Protein AF-A0A7C9NHQ6-F1 (afdb_monomer)

Mean predicted aligned error: 5.39 Å

Foldseek 3Di:
DQPDPDPDCPQQQAVLQVSCVVVVHSLVSLLVVLVVCVVPDDQDPLVDLLPLLVVVLVDWAQEAEDQDQECNNVVSVVVVQAQEDEAEQCLDPVRDQDVQQVDPVHNATGSSYHYYYHLQYHSVDSVSGCGYPVSLVSSLVSVVVCLVVVHQRRPGPNNLCPQQPDAEEADDDDCPDPSVLSVVVSCCVSNVSNQVDAYEYEHEADPDPDHPVNVVVVSCVSVVSHNYDYDYHDSSVVSVVVCVVCDPPD

Secondary structure (DSSP, 8-state):
-----SS-TT-HHHHHHHHHHHHT-HHHHHHHHHHHHHHH-PPP-TTSTTSHHHHHHHS--SEEEE--SS-HHHHHHHHTT---EEEE---STTSPPPGGG-STT-----SSS-EEEETT-BTTBGGG---SHHHHHHHHHHHHHHHHHT--SSS-HHHHHHHHHS--EE-S--TT-HHHHHHHHHHHHH-TTGGGSEEEEEEPPP-SS--HHHHHHHHHHHTTTSEEEEEES-HHHHHHHHHHHH-S--

Solvent-accessible surface area (backbone atoms only — not comparable to full-atom values): 14074 Å² total; per-residue (Å²): 132,87,74,69,85,62,87,64,84,77,46,56,36,61,47,42,37,50,41,15,67,73,69,75,37,52,64,60,46,35,47,50,51,44,50,52,47,65,76,68,59,72,80,75,62,55,83,40,70,54,32,68,44,24,43,60,35,71,48,81,52,27,72,45,80,38,70,55,40,70,62,57,58,54,55,22,20,45,79,64,75,22,57,58,46,77,44,60,34,28,52,45,90,90,42,71,70,50,73,71,57,68,51,91,88,47,52,82,58,32,51,58,41,16,35,38,40,19,64,27,11,38,64,94,41,40,84,50,46,55,52,25,56,67,42,48,53,47,34,53,50,43,51,52,50,29,60,73,72,72,48,49,72,58,49,38,71,53,54,50,46,51,52,46,74,43,67,50,79,47,74,92,54,62,87,80,39,66,67,57,42,51,54,50,52,51,45,43,72,74,38,61,55,37,39,78,34,63,27,39,34,46,34,68,64,65,89,57,101,53,50,67,67,57,51,50,52,52,49,47,63,79,36,62,74,42,44,67,44,76,45,76,39,53,70,54,57,50,44,47,52,51,45,66,76,61,51,79,78,130

Nearest PDB structures (foldseek):
  9f98-assembly1_B  TM=4.984E-01  e=1.517E+00  Homo sapiens
  1gxs-assembly1_C  TM=5.499E-01  e=4.376E+00  Sorghum bicolor
  4hay-assembly1_A  TM=4.114E-01  e=4.641E+00  Homo sapiens
  5yro-assembly1_A  TM=3.991E-01  e=5.873E+00  Homo sapiens
  8hrb-assembly1_F  TM=1.343E-01  e=1.066E+00  Escherichia coli

Sequence (250 aa):
MCGYPGPNGTELLRVAQYAGVKYGDLHYVKNRVRDVLTEDTRTPDFGNPNEPHALLADFPLPVYLTTNYDDFIVQALATRTKSAMAALCPWTETIAPDPLFAETAGFNPSPATPLVYHLHGAMRDPASFVLAEDDYMVFLRNFIIERTNGTNRMFPPSILAALTTRPLLFVGYSLQDSTFRMLFQELGRSIPAISRRRHVSIQLAPTSGYTIEDMEGLLNWYYAEWQISVYWGGIDEFCKELRERMGAMP

Organism: NCBI:txid2696284

InterPro domains:
  IPR029035 DHS-like NAD/FAD-binding domain superfamily [SSF52467] (49-194)

Radius of gyration: 18.62 Å; Cα contacts (8 Å, |Δi|>4): 356; chains: 1; bounding box: 48×40×52 Å

pLDDT: mean 88.54, std 7.98, range [42.59, 98.0]

Structure (mmCIF, N/CA/C/O backbone):
data_AF-A0A7C9NHQ6-F1
#
_entry.id   AF-A0A7C9NHQ6-F1
#
loop_
_atom_site.group_PDB
_atom_site.id
_atom_site.type_symbol
_atom_site.label_atom_id
_atom_site.label_alt_id
_atom_site.label_comp_id
_atom_site.label_asym_id
_atom_site.label_entity_id
_atom_site.label_seq_id
_atom_site.pdbx_PDB_ins_code
_atom_site.Cartn_x
_atom_site.Cartn_y
_atom_site.Cartn_z
_atom_site.occupancy
_atom_site.B_iso_or_equiv
_atom_site.auth_seq_id
_atom_site.auth_comp_id
_atom_site.auth_asym_id
_atom_site.auth_atom_id
_atom_site.pdbx_PDB_model_num
ATOM 1 N N . MET A 1 1 ? 15.513 -15.059 -15.777 1.00 64.88 1 MET A N 1
ATOM 2 C CA . MET A 1 1 ? 16.149 -13.757 -15.457 1.00 64.88 1 MET A CA 1
ATOM 3 C C . MET A 1 1 ? 16.502 -13.008 -16.739 1.00 64.88 1 MET A C 1
ATOM 5 O O . MET A 1 1 ? 17.021 -13.629 -17.658 1.00 64.88 1 MET A O 1
ATOM 9 N N . CYS A 1 2 ? 16.225 -11.700 -16.817 1.00 79.31 2 CYS A N 1
ATOM 10 C CA . CYS A 1 2 ? 16.468 -10.858 -18.002 1.00 79.31 2 CYS A CA 1
ATOM 11 C C . CYS A 1 2 ? 17.947 -10.478 -18.226 1.00 79.31 2 CYS A C 1
ATOM 13 O O . CYS A 1 2 ? 18.253 -9.854 -19.240 1.00 79.31 2 CYS A O 1
ATOM 15 N N . GLY A 1 3 ? 18.866 -10.868 -17.334 1.00 85.69 3 GLY A N 1
ATOM 16 C CA . GLY A 1 3 ? 20.298 -10.562 -17.441 1.00 85.69 3 GLY A CA 1
ATOM 17 C C . GLY A 1 3 ? 20.628 -9.095 -17.157 1.00 85.69 3 GLY A C 1
ATOM 18 O O . GLY A 1 3 ? 21.387 -8.496 -17.912 1.00 85.69 3 GLY A O 1
ATOM 19 N N . TYR A 1 4 ? 20.014 -8.513 -16.121 1.00 87.81 4 TYR A N 1
ATOM 20 C CA . TYR A 1 4 ? 20.252 -7.129 -15.704 1.00 87.81 4 TYR A CA 1
ATOM 21 C C . TYR A 1 4 ? 21.737 -6.905 -15.346 1.00 87.81 4 TYR A C 1
ATOM 23 O O . TYR A 1 4 ? 22.246 -7.617 -14.479 1.00 87.81 4 TYR A O 1
ATOM 31 N N . PRO A 1 5 ? 22.438 -5.954 -15.997 1.00 86.38 5 PRO A N 1
ATOM 32 C CA . PRO A 1 5 ? 23.876 -5.747 -15.806 1.00 86.38 5 PRO A CA 1
ATOM 33 C C . PRO A 1 5 ? 24.219 -4.736 -14.698 1.00 86.38 5 PRO A C 1
ATOM 35 O O . PRO A 1 5 ? 25.394 -4.551 -14.392 1.00 86.38 5 PRO A O 1
ATOM 38 N N . GLY A 1 6 ? 23.223 -4.030 -14.152 1.00 81.94 6 GLY A N 1
ATOM 39 C CA . GLY A 1 6 ? 23.434 -2.973 -13.165 1.00 81.94 6 GLY A CA 1
ATOM 40 C C . GLY A 1 6 ? 23.747 -3.502 -11.761 1.00 81.94 6 GLY A C 1
ATOM 41 O O . GLY A 1 6 ? 23.555 -4.690 -11.479 1.00 81.94 6 GLY A O 1
ATOM 42 N N . PRO A 1 7 ? 24.213 -2.624 -10.854 1.00 67.38 7 PRO A N 1
ATOM 43 C CA . PRO A 1 7 ? 24.406 -3.000 -9.463 1.00 67.38 7 PRO A CA 1
ATOM 44 C C . PRO A 1 7 ? 23.051 -3.372 -8.850 1.00 67.38 7 PRO A C 1
ATOM 46 O O . PRO A 1 7 ? 22.050 -2.705 -9.099 1.00 67.38 7 PRO A O 1
ATOM 49 N N . ASN A 1 8 ? 23.040 -4.434 -8.046 1.00 72.25 8 ASN A N 1
ATOM 50 C CA . ASN A 1 8 ? 21.886 -4.892 -7.274 1.00 72.25 8 ASN A CA 1
ATOM 51 C C . ASN A 1 8 ? 20.680 -5.374 -8.113 1.00 72.25 8 ASN A C 1
ATOM 53 O O . ASN A 1 8 ? 19.667 -4.696 -8.259 1.00 72.25 8 ASN A O 1
ATOM 57 N N . GLY A 1 9 ? 20.758 -6.611 -8.618 1.00 77.12 9 GLY A N 1
ATOM 58 C CA . GLY A 1 9 ? 19.678 -7.259 -9.382 1.00 77.12 9 GLY A CA 1
ATOM 59 C C . GLY A 1 9 ? 18.387 -7.555 -8.604 1.00 77.12 9 GLY A C 1
ATOM 60 O O . GLY A 1 9 ? 17.502 -8.213 -9.144 1.00 77.12 9 GLY A O 1
ATOM 61 N N . THR A 1 10 ? 18.280 -7.099 -7.356 1.00 78.38 10 THR A N 1
ATOM 62 C CA . THR A 1 10 ? 17.074 -7.173 -6.521 1.00 78.38 10 THR A CA 1
ATOM 63 C C . THR A 1 10 ? 16.252 -5.880 -6.556 1.00 78.38 10 THR A C 1
ATOM 65 O O . THR A 1 10 ? 15.123 -5.873 -6.073 1.00 78.38 10 THR A O 1
ATOM 68 N N . GLU A 1 11 ? 16.767 -4.793 -7.149 1.00 84.12 11 GLU A N 1
ATOM 69 C CA . GLU A 1 11 ? 16.028 -3.535 -7.307 1.00 84.12 11 GLU A CA 1
ATOM 70 C C . GLU A 1 11 ? 14.998 -3.662 -8.440 1.00 84.12 11 GLU A C 1
ATOM 72 O O . GLU A 1 11 ? 15.274 -3.369 -9.607 1.00 84.12 11 GLU A O 1
ATOM 77 N N . LEU A 1 12 ? 13.797 -4.129 -8.083 1.00 85.81 12 LEU A N 1
ATOM 78 C CA . LEU A 1 12 ? 12.729 -4.474 -9.025 1.00 85.81 12 LEU A CA 1
ATOM 79 C C . LEU A 1 12 ? 12.431 -3.353 -10.029 1.00 85.81 12 LEU A C 1
ATOM 81 O O . LEU A 1 12 ? 12.280 -3.636 -11.213 1.00 85.81 12 LEU A O 1
ATOM 85 N N . LEU A 1 13 ? 12.431 -2.100 -9.572 1.00 88.31 13 LEU A N 1
ATOM 86 C CA . LEU A 1 13 ? 12.183 -0.909 -10.383 1.00 88.31 13 LEU A CA 1
ATOM 87 C C . LEU A 1 13 ? 13.113 -0.821 -11.608 1.00 88.31 13 LEU A C 1
ATOM 89 O O . LEU A 1 13 ? 12.662 -0.737 -12.754 1.00 88.31 13 LEU A O 1
ATOM 93 N N . ARG A 1 14 ? 14.427 -0.898 -11.369 1.00 89.44 14 ARG A N 1
ATOM 94 C CA . ARG A 1 14 ? 15.454 -0.809 -12.418 1.00 89.44 14 ARG A CA 1
ATOM 95 C C . ARG A 1 14 ? 15.515 -2.065 -13.267 1.00 89.44 14 ARG A C 1
ATOM 97 O O . ARG A 1 14 ? 15.707 -1.995 -14.480 1.00 89.44 14 ARG A O 1
ATOM 104 N N . VAL A 1 15 ? 15.347 -3.226 -12.636 1.00 91.88 15 VAL A N 1
ATOM 105 C CA . VAL A 1 15 ? 15.349 -4.516 -13.331 1.00 91.88 15 VAL A CA 1
ATOM 106 C C . VAL A 1 15 ? 14.171 -4.599 -14.303 1.00 91.88 15 VAL A C 1
ATOM 108 O O . VAL A 1 15 ? 14.352 -5.034 -15.443 1.00 91.88 15 VAL A O 1
ATOM 111 N N . ALA A 1 16 ? 12.986 -4.148 -13.885 1.00 93.62 16 ALA A N 1
ATOM 112 C CA . ALA A 1 16 ? 11.795 -4.094 -14.721 1.00 93.62 16 ALA A CA 1
ATOM 113 C C . ALA A 1 16 ? 11.941 -3.076 -15.857 1.00 93.62 16 ALA A C 1
ATOM 115 O O . ALA A 1 16 ? 11.632 -3.419 -16.998 1.00 93.62 16 ALA A O 1
ATOM 116 N N . GLN A 1 17 ? 12.488 -1.884 -15.583 1.00 94.31 17 GLN A N 1
ATOM 117 C CA . GLN A 1 17 ? 12.786 -0.890 -16.621 1.00 94.31 17 GLN A CA 1
ATOM 118 C C . GLN A 1 17 ? 13.734 -1.466 -17.681 1.00 94.31 17 GLN A C 1
ATOM 120 O O . GLN A 1 17 ? 13.443 -1.432 -18.877 1.00 94.31 17 GLN A O 1
ATOM 125 N N . TYR A 1 18 ? 14.843 -2.072 -17.250 1.00 94.75 18 TYR A N 1
ATOM 126 C CA . TYR A 1 18 ? 15.794 -2.710 -18.157 1.00 94.75 18 TYR A CA 1
ATOM 127 C C . TYR A 1 18 ? 15.148 -3.834 -18.972 1.00 94.75 18 TYR A C 1
ATOM 129 O O . TYR A 1 18 ? 15.380 -3.937 -20.177 1.00 94.75 18 TYR A O 1
ATOM 137 N N . ALA A 1 19 ? 14.329 -4.678 -18.338 1.00 94.69 19 ALA A N 1
ATOM 138 C CA . ALA A 1 19 ? 13.601 -5.727 -19.038 1.00 94.69 19 ALA A CA 1
ATOM 139 C C . ALA A 1 19 ? 12.645 -5.139 -20.089 1.00 94.69 19 ALA A C 1
ATOM 141 O O . ALA A 1 19 ? 12.604 -5.648 -21.206 1.00 94.69 19 ALA A O 1
ATOM 142 N N . GLY A 1 20 ? 11.936 -4.053 -19.764 1.00 95.38 20 GLY A N 1
ATOM 143 C CA . GLY A 1 20 ? 11.040 -3.359 -20.688 1.00 95.38 20 GLY A CA 1
ATOM 144 C C . GLY A 1 20 ? 11.782 -2.859 -21.924 1.00 95.38 20 GLY A C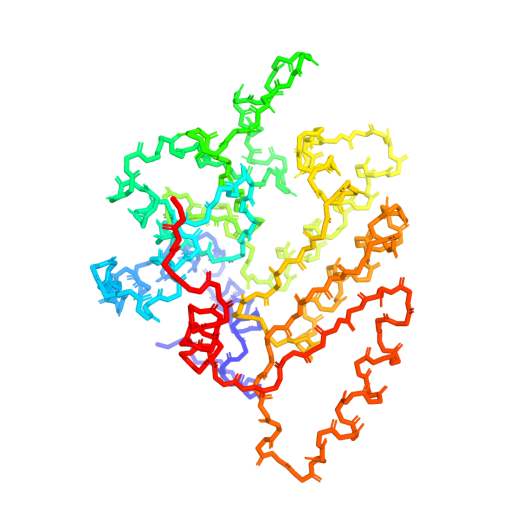 1
ATOM 145 O O . GLY A 1 20 ? 11.378 -3.163 -23.043 1.00 95.38 20 GLY A O 1
ATOM 146 N N . VAL A 1 21 ? 12.931 -2.202 -21.732 1.00 94.56 21 VAL A N 1
ATOM 147 C CA . VAL A 1 21 ? 13.806 -1.755 -22.832 1.00 94.56 21 VAL A CA 1
ATOM 148 C C . VAL A 1 21 ? 14.322 -2.939 -23.653 1.00 94.56 21 VAL A C 1
ATOM 150 O O . VAL A 1 21 ? 14.300 -2.903 -24.880 1.00 94.56 21 VAL A O 1
ATOM 153 N N . LYS A 1 22 ? 14.769 -4.010 -22.989 1.00 94.69 22 LYS A N 1
ATOM 154 C CA . LYS A 1 22 ? 15.339 -5.192 -23.646 1.00 94.69 22 LYS A CA 1
ATOM 155 C C . LYS A 1 22 ? 14.324 -5.951 -24.499 1.00 94.69 22 LYS A C 1
ATOM 157 O O . LYS A 1 22 ? 14.688 -6.454 -25.559 1.00 94.69 22 LYS A O 1
ATOM 162 N N . TYR A 1 23 ? 13.091 -6.087 -24.020 1.00 94.44 23 TYR A N 1
ATOM 163 C CA . TYR A 1 23 ? 12.027 -6.792 -24.737 1.00 94.44 23 TYR A CA 1
ATOM 164 C C . TYR A 1 23 ? 11.223 -5.874 -25.667 1.00 94.44 23 TYR A C 1
ATOM 166 O O . TYR A 1 23 ? 10.475 -6.379 -26.497 1.00 94.44 23 TYR A O 1
ATOM 174 N N . GLY A 1 24 ? 11.381 -4.551 -25.549 1.00 94.50 24 GLY A N 1
ATOM 175 C CA . GLY A 1 24 ? 10.615 -3.559 -26.306 1.00 94.50 24 GLY A CA 1
ATOM 176 C C . GLY A 1 24 ? 9.143 -3.464 -25.891 1.00 94.50 24 GLY A C 1
ATOM 177 O O . GLY A 1 24 ? 8.352 -2.859 -26.606 1.00 94.50 24 GLY A O 1
ATOM 178 N N . ASP A 1 25 ? 8.770 -4.076 -24.765 1.00 93.88 25 ASP A N 1
ATOM 179 C CA . ASP A 1 25 ? 7.388 -4.181 -24.304 1.00 93.88 25 ASP A CA 1
ATOM 180 C C . ASP A 1 25 ? 7.339 -4.305 -22.772 1.00 93.88 25 ASP A C 1
ATOM 182 O O . ASP A 1 25 ? 7.644 -5.350 -22.188 1.00 93.88 25 ASP A O 1
ATOM 186 N N . LEU A 1 26 ? 6.947 -3.219 -22.100 1.00 94.62 26 LEU A N 1
ATOM 187 C CA . LEU A 1 26 ? 6.783 -3.205 -20.648 1.00 94.62 26 LEU A CA 1
ATOM 188 C C . LEU A 1 26 ? 5.512 -3.949 -20.197 1.00 94.62 26 LEU A C 1
ATOM 190 O O . LEU A 1 26 ? 5.499 -4.521 -19.107 1.00 94.62 26 LEU A O 1
ATOM 194 N N . HIS A 1 27 ? 4.465 -4.018 -21.028 1.00 93.75 27 HIS A N 1
ATOM 195 C CA . HIS A 1 27 ? 3.265 -4.799 -20.713 1.00 93.75 27 HIS A CA 1
ATOM 196 C C . HIS A 1 27 ? 3.599 -6.287 -20.646 1.00 93.75 27 HIS A C 1
ATOM 198 O O . HIS A 1 27 ? 3.148 -6.986 -19.734 1.00 93.75 27 HIS A O 1
ATOM 204 N N . TYR A 1 28 ? 4.439 -6.771 -21.560 1.00 95.31 28 TYR A N 1
ATOM 205 C CA . TYR A 1 28 ? 4.974 -8.127 -21.499 1.00 95.31 28 TYR A CA 1
ATOM 206 C C . TYR A 1 28 ? 5.705 -8.401 -20.177 1.00 95.31 28 TYR A C 1
ATOM 208 O O . TYR A 1 28 ? 5.470 -9.428 -19.538 1.00 95.31 28 TYR A O 1
ATOM 216 N N . VAL A 1 29 ? 6.550 -7.470 -19.722 1.00 96.19 29 VAL A N 1
ATOM 217 C CA . VAL A 1 29 ? 7.269 -7.596 -18.442 1.00 96.19 29 VAL A CA 1
ATOM 218 C C . VAL A 1 29 ? 6.307 -7.638 -17.256 1.00 96.19 29 VAL A C 1
ATOM 220 O O . VAL A 1 29 ? 6.452 -8.514 -16.406 1.00 96.19 29 VAL A O 1
ATOM 223 N N . LYS A 1 30 ? 5.300 -6.759 -17.213 1.00 96.00 30 LYS A N 1
ATOM 224 C CA . LYS A 1 30 ? 4.280 -6.743 -16.149 1.00 96.00 30 LYS A CA 1
ATOM 225 C C . LYS A 1 30 ? 3.505 -8.063 -16.081 1.00 96.00 30 LYS A C 1
ATOM 227 O O . LYS A 1 30 ? 3.331 -8.610 -14.995 1.00 96.00 30 LYS A O 1
ATOM 232 N N . ASN A 1 31 ? 3.122 -8.627 -17.230 1.00 96.25 31 ASN A N 1
ATOM 233 C CA . ASN A 1 31 ? 2.492 -9.951 -17.288 1.00 96.25 31 ASN A CA 1
ATOM 234 C C . ASN A 1 31 ? 3.422 -11.048 -16.757 1.00 96.25 31 ASN A C 1
ATOM 236 O O . ASN A 1 31 ? 2.992 -11.857 -15.944 1.00 96.25 31 ASN A O 1
ATOM 240 N N . ARG A 1 32 ? 4.709 -11.039 -17.130 1.00 93.88 32 ARG A N 1
ATOM 241 C CA . ARG A 1 32 ? 5.672 -12.006 -16.579 1.00 93.88 32 ARG A CA 1
ATOM 242 C C . ARG A 1 32 ? 5.850 -11.880 -15.073 1.00 93.88 32 ARG A C 1
ATOM 244 O O . ARG A 1 32 ? 5.989 -12.897 -14.405 1.00 93.88 32 ARG A O 1
ATOM 251 N N . VAL A 1 33 ? 5.871 -10.659 -14.541 1.00 93.12 33 VAL A N 1
ATOM 252 C CA . VAL A 1 33 ? 5.940 -10.442 -13.091 1.00 93.12 33 VAL A CA 1
ATOM 253 C C . VAL A 1 33 ? 4.688 -10.993 -12.413 1.00 93.12 33 VAL A C 1
ATOM 255 O O . VAL A 1 33 ? 4.832 -11.715 -11.433 1.00 93.12 33 VAL A O 1
ATOM 258 N N . ARG A 1 34 ? 3.486 -10.748 -12.959 1.00 94.81 34 ARG A N 1
ATOM 259 C CA . ARG A 1 34 ? 2.251 -11.386 -12.469 1.00 94.81 34 ARG A CA 1
ATOM 260 C C . ARG A 1 34 ? 2.388 -12.910 -12.457 1.00 94.81 34 ARG A C 1
ATOM 262 O O . ARG A 1 34 ? 2.044 -13.524 -11.454 1.00 94.81 34 ARG A O 1
ATOM 269 N N . ASP A 1 35 ? 2.876 -13.514 -13.538 1.00 93.56 35 ASP A N 1
ATOM 270 C CA . ASP A 1 35 ? 2.975 -14.974 -13.656 1.00 93.56 35 ASP A CA 1
ATOM 271 C C . ASP A 1 35 ? 3.935 -15.557 -12.608 1.00 93.56 35 ASP A C 1
ATOM 273 O O . ASP A 1 35 ? 3.555 -16.456 -11.864 1.00 93.56 35 ASP A O 1
ATOM 277 N N . VAL A 1 36 ? 5.133 -14.975 -12.465 1.00 90.56 36 VAL A N 1
ATOM 278 C CA . VAL A 1 36 ? 6.122 -15.395 -11.454 1.00 90.56 36 VAL A CA 1
ATOM 279 C C . VAL A 1 36 ? 5.574 -15.239 -10.043 1.00 90.56 36 VAL A C 1
ATOM 281 O O . VAL A 1 36 ? 5.717 -16.144 -9.226 1.00 90.56 36 VAL A O 1
ATOM 284 N N . LEU A 1 37 ? 4.935 -14.104 -9.749 1.00 89.56 37 LEU A N 1
ATOM 285 C CA . LEU A 1 37 ? 4.323 -13.906 -8.445 1.00 89.56 37 LEU A CA 1
ATOM 286 C C . LEU A 1 37 ? 3.217 -14.944 -8.240 1.00 89.56 37 LEU A C 1
ATOM 288 O O . LEU A 1 37 ? 3.212 -15.609 -7.221 1.00 89.56 37 LEU A O 1
ATOM 292 N N . THR A 1 38 ? 2.346 -15.199 -9.209 1.00 88.50 38 THR A N 1
ATOM 293 C CA . THR A 1 38 ? 1.275 -16.203 -9.062 1.00 88.50 38 THR A CA 1
ATOM 294 C C . THR A 1 38 ? 1.814 -17.616 -8.798 1.00 88.50 38 THR A C 1
ATOM 296 O O . THR A 1 38 ? 1.213 -18.357 -8.025 1.00 88.50 38 THR A O 1
ATOM 299 N N . GLU A 1 39 ? 2.948 -17.987 -9.396 1.00 86.81 39 GLU A N 1
ATOM 300 C CA . GLU A 1 39 ? 3.595 -19.289 -9.181 1.00 86.81 39 GLU A CA 1
ATOM 301 C C . GLU A 1 39 ? 4.268 -19.416 -7.802 1.00 86.81 39 GLU A C 1
ATOM 303 O O . GLU A 1 39 ? 4.214 -20.484 -7.192 1.00 86.81 39 GLU A O 1
ATOM 308 N N . ASP A 1 40 ? 4.896 -18.346 -7.306 1.00 76.50 40 ASP A N 1
ATOM 309 C CA . ASP A 1 40 ? 5.670 -18.354 -6.051 1.00 76.50 40 ASP A CA 1
ATOM 310 C C . ASP A 1 40 ? 4.831 -17.951 -4.823 1.00 76.50 40 ASP A C 1
ATOM 312 O O . ASP A 1 40 ? 5.183 -18.222 -3.671 1.00 76.50 40 ASP A O 1
ATOM 316 N N . THR A 1 41 ? 3.685 -17.301 -5.041 1.00 74.06 41 THR A N 1
ATOM 317 C CA . THR A 1 41 ? 2.898 -16.751 -3.941 1.00 74.06 41 THR A CA 1
ATOM 318 C C . THR A 1 41 ? 2.108 -17.856 -3.244 1.00 74.06 41 THR A C 1
ATOM 320 O O . THR A 1 41 ? 1.041 -18.287 -3.680 1.00 74.06 41 THR A O 1
ATOM 323 N N . ARG A 1 42 ? 2.609 -18.277 -2.083 1.00 83.75 42 ARG A N 1
ATOM 324 C CA . ARG A 1 42 ? 1.851 -19.106 -1.147 1.00 83.75 42 ARG A CA 1
ATOM 325 C C . ARG A 1 42 ? 0.842 -18.225 -0.411 1.00 83.75 42 ARG A C 1
ATOM 327 O O . ARG A 1 42 ? 1.245 -17.302 0.293 1.00 83.75 42 ARG A O 1
ATOM 334 N N . THR A 1 43 ? -0.451 -18.510 -0.560 1.00 88.12 43 THR A N 1
ATOM 335 C CA . THR A 1 43 ? -1.498 -17.812 0.198 1.00 88.12 43 THR A CA 1
ATOM 336 C C . THR A 1 43 ? -1.224 -17.935 1.703 1.00 88.12 43 THR A C 1
ATOM 338 O O . THR A 1 43 ? -1.013 -19.059 2.175 1.00 88.12 43 THR A O 1
ATOM 341 N N . PRO A 1 44 ? -1.200 -16.821 2.460 1.00 92.44 44 PRO A N 1
ATOM 342 C CA . PRO A 1 44 ? -1.041 -16.853 3.905 1.00 92.44 44 PRO A CA 1
ATOM 343 C C . PRO A 1 44 ? -2.149 -17.661 4.583 1.00 92.44 44 PRO A C 1
ATOM 345 O O . PRO A 1 44 ? -3.281 -17.735 4.102 1.00 92.44 44 PRO A O 1
ATOM 348 N N . ASP A 1 45 ? -1.831 -18.244 5.737 1.00 93.44 45 ASP A N 1
ATOM 349 C CA . ASP A 1 45 ? -2.836 -18.877 6.585 1.00 93.44 45 ASP A CA 1
ATOM 350 C C . ASP A 1 45 ? -3.624 -17.805 7.347 1.00 93.44 45 ASP A C 1
ATOM 352 O O . ASP A 1 45 ? -3.268 -17.420 8.459 1.00 93.44 45 ASP A O 1
ATOM 356 N N . PHE A 1 46 ? -4.724 -17.337 6.755 1.00 94.75 46 PHE A N 1
ATOM 357 C CA . PHE A 1 46 ? -5.607 -16.354 7.389 1.00 94.75 46 PHE A CA 1
ATOM 358 C C . PHE A 1 46 ? -6.331 -16.896 8.638 1.00 94.75 46 PHE A C 1
ATOM 360 O O . PHE A 1 46 ? -6.982 -16.129 9.354 1.00 94.75 46 PHE A O 1
ATOM 367 N N . GLY A 1 47 ? -6.259 -18.203 8.917 1.00 90.94 47 GLY A N 1
ATOM 368 C CA . GLY A 1 47 ? -6.737 -18.801 10.165 1.00 90.94 47 GLY A CA 1
ATOM 369 C C . GLY A 1 47 ? -5.781 -18.576 11.339 1.00 90.94 47 GLY A C 1
ATOM 370 O O . GLY A 1 47 ? -6.220 -18.571 12.490 1.00 90.94 47 GLY A O 1
ATOM 371 N N . ASN A 1 48 ? -4.496 -18.339 11.069 1.00 90.25 48 ASN A N 1
ATOM 372 C CA . ASN A 1 48 ? -3.513 -18.031 12.097 1.00 90.25 48 ASN A CA 1
ATOM 373 C C . ASN A 1 48 ? -3.738 -16.602 12.633 1.00 90.25 48 ASN A C 1
ATOM 375 O O . ASN A 1 48 ? -3.572 -15.635 11.892 1.00 90.25 48 ASN A O 1
ATOM 379 N N . PRO A 1 49 ? -4.062 -16.416 13.926 1.00 83.75 49 PRO A N 1
ATOM 380 C CA . PRO A 1 49 ? -4.306 -15.086 14.481 1.00 83.75 49 PRO A CA 1
ATOM 381 C C . PRO A 1 49 ? -3.061 -14.185 14.472 1.00 83.75 49 PRO A C 1
ATOM 383 O O . PRO A 1 49 ? -3.197 -12.963 14.499 1.00 83.75 49 PRO A O 1
ATOM 386 N N . ASN A 1 50 ? -1.855 -14.749 14.431 1.00 84.31 50 ASN A N 1
ATOM 387 C CA . ASN A 1 50 ? -0.621 -13.966 14.365 1.00 84.31 50 ASN A CA 1
ATOM 388 C C . ASN A 1 50 ? -0.240 -13.586 12.929 1.00 84.31 50 ASN A C 1
ATOM 390 O O . ASN A 1 50 ? 0.714 -12.841 12.741 1.00 84.31 50 ASN A O 1
ATOM 394 N N . GLU A 1 51 ? -0.973 -14.077 11.927 1.00 91.19 51 GLU A N 1
ATOM 395 C CA . GLU A 1 51 ? -0.780 -13.671 10.541 1.00 91.19 51 GLU A CA 1
ATOM 396 C C . GLU A 1 51 ? -1.225 -12.197 10.367 1.00 91.19 51 GLU A C 1
ATOM 398 O O . GLU A 1 51 ? -2.302 -11.816 10.848 1.00 91.19 51 GLU A O 1
ATOM 403 N N . PRO A 1 52 ? -0.410 -11.336 9.723 1.00 92.00 52 PRO A N 1
ATOM 404 C CA . PRO A 1 52 ? -0.672 -9.898 9.670 1.00 92.00 52 PRO A CA 1
ATOM 405 C C . PRO A 1 52 ? -2.019 -9.516 9.047 1.00 92.00 52 PRO A C 1
ATOM 407 O O . PRO A 1 52 ? -2.713 -8.648 9.583 1.00 92.00 52 PRO A O 1
ATOM 410 N N . HIS A 1 53 ? -2.421 -10.152 7.943 1.00 94.69 53 HIS A N 1
ATOM 411 C CA . HIS A 1 53 ? -3.691 -9.839 7.288 1.00 94.69 53 HIS A CA 1
ATOM 412 C C . HIS A 1 53 ? -4.882 -10.278 8.147 1.00 94.69 53 HIS A C 1
ATOM 414 O O . HIS A 1 53 ? -5.852 -9.531 8.258 1.00 94.69 53 HIS A O 1
ATOM 420 N N . ALA A 1 54 ? -4.801 -11.437 8.803 1.00 93.56 54 ALA A N 1
ATOM 421 C CA . ALA A 1 54 ? -5.802 -11.947 9.733 1.00 93.56 54 ALA A CA 1
ATOM 422 C C . ALA A 1 54 ? -6.007 -10.997 10.917 1.00 93.56 54 ALA A C 1
ATOM 424 O O . ALA A 1 54 ? -7.143 -10.655 11.243 1.00 93.56 54 ALA A O 1
ATOM 425 N N . LEU A 1 55 ? -4.917 -10.511 11.520 1.00 91.88 55 LEU A N 1
ATOM 426 C CA . LEU A 1 55 ? -4.984 -9.492 12.565 1.00 91.88 55 LEU A CA 1
ATOM 427 C C . LEU A 1 55 ? -5.678 -8.226 12.060 1.00 91.88 55 LEU A C 1
ATOM 429 O O . LEU A 1 55 ? -6.646 -7.775 12.667 1.00 91.88 55 LEU A O 1
ATOM 433 N N . LEU A 1 56 ? -5.209 -7.663 10.943 1.00 93.56 56 LEU A N 1
ATOM 434 C CA . LEU A 1 56 ? -5.772 -6.443 10.360 1.00 93.56 56 LEU A CA 1
ATOM 435 C C . LEU A 1 56 ? -7.248 -6.603 9.966 1.00 93.56 56 LEU A C 1
ATOM 437 O O . LEU A 1 56 ? -8.015 -5.640 10.052 1.00 93.56 56 LEU A O 1
ATOM 441 N N . ALA A 1 57 ? -7.650 -7.804 9.552 1.00 95.19 57 ALA A N 1
ATOM 442 C CA . ALA A 1 57 ? -9.022 -8.147 9.217 1.00 95.19 57 ALA A CA 1
ATOM 443 C C . ALA A 1 57 ? -9.925 -8.270 10.447 1.00 95.19 57 ALA A C 1
ATOM 445 O O . ALA A 1 57 ? -11.135 -8.104 10.302 1.00 95.19 57 ALA A O 1
ATOM 446 N N . ASP A 1 58 ? -9.390 -8.507 11.645 1.00 93.19 58 ASP A N 1
ATOM 447 C CA . ASP A 1 58 ? -10.200 -8.526 12.862 1.00 93.19 58 ASP A CA 1
ATOM 448 C C . ASP A 1 58 ? -10.585 -7.090 13.298 1.00 93.19 58 ASP A C 1
ATOM 450 O O . ASP A 1 58 ? -11.681 -6.864 13.813 1.00 93.19 58 ASP A O 1
ATOM 454 N N . PHE A 1 59 ? -9.748 -6.080 13.029 1.00 91.94 59 PHE A N 1
ATOM 455 C CA . PHE A 1 59 ? -10.029 -4.688 13.413 1.00 91.94 59 PHE A CA 1
ATOM 456 C C . PHE A 1 59 ? -11.183 -4.055 12.614 1.00 91.94 59 PHE A C 1
ATOM 458 O O . PHE A 1 59 ? -11.353 -4.334 11.423 1.00 91.94 59 PHE A O 1
ATOM 465 N N . PRO A 1 60 ? -11.960 -3.127 13.205 1.00 94.06 60 PRO A N 1
ATOM 466 C CA . PRO A 1 60 ? -13.030 -2.413 12.512 1.00 94.06 60 PRO A CA 1
ATOM 467 C C . PRO A 1 60 ? -12.483 -1.276 11.623 1.00 94.06 60 PRO A C 1
ATOM 469 O O . PRO A 1 60 ? -12.876 -0.117 11.761 1.00 94.06 60 PRO A O 1
ATOM 472 N N . LEU A 1 61 ? -11.547 -1.585 10.720 1.00 94.75 61 LEU A N 1
ATOM 473 C CA . LEU A 1 61 ? -10.952 -0.604 9.811 1.00 94.75 61 LEU A CA 1
ATOM 474 C C . LEU A 1 61 ? -11.812 -0.474 8.544 1.00 94.75 61 LEU A C 1
ATOM 476 O O . LEU A 1 61 ? -12.094 -1.477 7.892 1.00 94.75 61 LEU A O 1
ATOM 480 N N . PRO A 1 62 ? -12.232 0.746 8.167 1.00 95.62 62 PRO A N 1
ATOM 481 C CA . PRO A 1 62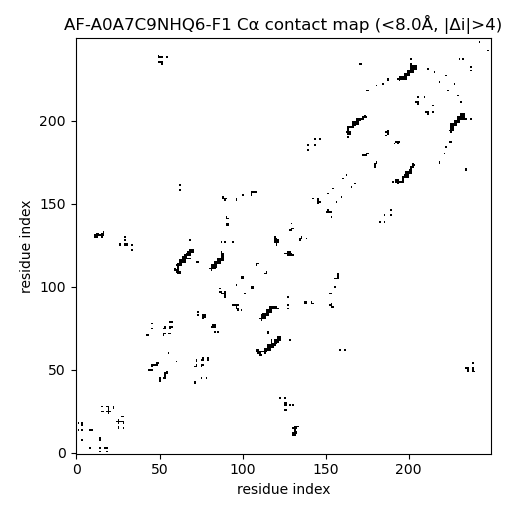 ? -13.050 0.946 6.975 1.00 95.62 62 PRO A CA 1
ATOM 482 C C . PRO A 1 62 ? -12.227 1.055 5.684 1.00 95.62 62 PRO A C 1
ATOM 484 O O . PRO A 1 62 ? -12.791 0.921 4.604 1.00 95.62 62 PRO A O 1
ATOM 487 N N . VAL A 1 63 ? -10.924 1.348 5.760 1.00 96.44 63 VAL A N 1
ATOM 488 C CA . VAL A 1 63 ? -10.086 1.627 4.584 1.00 96.44 63 VAL A CA 1
ATOM 489 C C . VAL A 1 63 ? -8.706 1.003 4.755 1.00 96.44 63 VAL A C 1
ATOM 491 O O . VAL A 1 63 ? -8.052 1.214 5.775 1.00 96.44 63 VAL A O 1
ATOM 494 N N . TYR A 1 64 ? -8.264 0.297 3.721 1.00 96.50 64 TYR A N 1
ATOM 495 C CA . TYR A 1 64 ? -6.945 -0.296 3.563 1.00 96.50 64 TYR A CA 1
ATOM 496 C C . TYR A 1 64 ? -6.320 0.273 2.286 1.00 96.50 64 TYR A C 1
ATOM 498 O O . TYR A 1 64 ? -6.957 0.281 1.233 1.00 96.50 64 TYR A O 1
ATOM 506 N N . LEU A 1 65 ? -5.084 0.760 2.374 1.00 94.25 65 LEU A N 1
ATOM 507 C CA . LEU A 1 65 ? -4.298 1.185 1.217 1.00 94.25 65 LEU A CA 1
ATOM 508 C C . LEU A 1 65 ? -3.132 0.218 1.066 1.00 94.25 65 LEU A C 1
ATOM 510 O O . LEU A 1 65 ? -2.469 -0.097 2.053 1.00 94.25 65 LEU A O 1
ATOM 514 N N . THR A 1 66 ? -2.876 -0.236 -0.155 1.00 92.56 66 THR A N 1
ATOM 515 C CA . THR A 1 66 ? -1.806 -1.195 -0.425 1.00 92.56 66 THR A CA 1
ATOM 516 C C . THR A 1 66 ? -1.069 -0.857 -1.715 1.00 92.56 66 THR A C 1
ATOM 518 O O . THR A 1 66 ? -1.668 -0.383 -2.680 1.00 92.56 66 THR A O 1
ATOM 521 N N . THR A 1 67 ? 0.241 -1.095 -1.738 1.00 90.69 67 THR A N 1
ATOM 522 C CA . THR A 1 67 ? 1.036 -1.165 -2.969 1.00 90.69 67 THR A CA 1
ATOM 523 C C . THR A 1 67 ? 1.347 -2.608 -3.360 1.00 90.69 67 THR A C 1
ATOM 525 O O . THR A 1 67 ? 2.076 -2.825 -4.324 1.00 90.69 67 THR A O 1
ATOM 528 N N . ASN A 1 68 ? 0.837 -3.590 -2.614 1.00 91.50 68 ASN A N 1
ATOM 529 C CA . ASN A 1 68 ? 0.941 -4.987 -3.000 1.00 91.50 68 ASN A CA 1
ATOM 530 C C . ASN A 1 68 ? -0.034 -5.277 -4.144 1.00 91.50 68 ASN A C 1
ATOM 532 O O . ASN A 1 68 ? -1.138 -4.724 -4.202 1.00 91.50 68 ASN A O 1
ATOM 536 N N . TYR A 1 69 ? 0.378 -6.171 -5.040 1.00 93.81 69 TYR A N 1
ATOM 537 C CA . TYR A 1 69 ? -0.433 -6.567 -6.188 1.00 93.81 69 TYR A CA 1
ATOM 538 C C . TYR A 1 69 ? -1.460 -7.655 -5.839 1.00 93.81 69 TYR A C 1
ATOM 540 O O . TYR A 1 69 ? -2.443 -7.807 -6.562 1.00 93.81 69 TYR A O 1
ATOM 548 N N . ASP A 1 70 ? -1.224 -8.437 -4.783 1.00 94.69 70 ASP A N 1
ATOM 549 C CA . ASP A 1 70 ? -2.105 -9.517 -4.332 1.00 94.69 70 ASP A CA 1
ATOM 550 C C . ASP A 1 70 ? -3.389 -9.012 -3.655 1.00 94.69 70 ASP A C 1
ATOM 552 O O . ASP A 1 70 ? -3.479 -7.870 -3.215 1.00 94.69 70 ASP A O 1
ATOM 556 N N . ASP A 1 71 ? -4.368 -9.910 -3.526 1.00 95.06 71 ASP A N 1
ATOM 557 C CA . ASP A 1 71 ? -5.646 -9.656 -2.854 1.00 95.06 71 ASP A CA 1
ATOM 558 C C . ASP A 1 71 ? -5.671 -10.215 -1.411 1.00 95.06 71 ASP A C 1
ATOM 560 O O . ASP A 1 71 ? -6.735 -10.562 -0.897 1.00 95.06 71 ASP A O 1
ATOM 564 N N . PHE A 1 72 ? -4.532 -10.361 -0.722 1.00 95.81 72 PHE A N 1
ATOM 565 C CA . PHE A 1 72 ? -4.496 -11.062 0.572 1.00 95.81 72 PHE A CA 1
ATOM 566 C C . PHE A 1 72 ? -5.309 -10.394 1.663 1.00 95.81 72 PHE A C 1
ATOM 568 O O . PHE A 1 72 ? -6.040 -11.075 2.378 1.00 95.81 72 PHE A O 1
ATOM 575 N N . ILE A 1 73 ? -5.268 -9.066 1.757 1.00 96.69 73 ILE A N 1
ATOM 576 C CA . ILE A 1 73 ? -6.118 -8.364 2.720 1.00 96.69 73 ILE A CA 1
ATOM 577 C C . ILE A 1 73 ? -7.609 -8.528 2.386 1.00 96.69 73 ILE A C 1
ATOM 579 O O . ILE A 1 73 ? -8.421 -8.670 3.296 1.00 96.69 73 ILE A O 1
ATOM 583 N N . VAL A 1 74 ? -7.980 -8.590 1.100 1.00 97.38 74 VAL A N 1
ATOM 584 C CA . VAL A 1 74 ? -9.365 -8.847 0.661 1.00 97.38 74 VAL A CA 1
ATOM 585 C C . VAL A 1 74 ? -9.799 -10.249 1.091 1.00 97.38 74 VAL A C 1
ATOM 587 O O . VAL A 1 74 ? -10.877 -10.419 1.662 1.00 97.38 74 VAL A O 1
ATOM 590 N N . GLN A 1 75 ? -8.942 -11.248 0.871 1.00 96.75 75 GLN A N 1
ATOM 591 C CA . GLN A 1 75 ? -9.194 -12.632 1.268 1.00 96.75 75 GLN A CA 1
ATOM 592 C C . GLN A 1 75 ? -9.304 -12.766 2.794 1.00 96.75 75 GLN A C 1
ATOM 594 O O . GLN A 1 75 ? -10.262 -13.363 3.287 1.00 96.75 75 GLN A O 1
ATOM 599 N N . ALA A 1 76 ? -8.399 -12.145 3.554 1.00 97.19 76 ALA A N 1
ATOM 600 C CA . ALA A 1 76 ? -8.454 -12.126 5.013 1.00 97.19 76 ALA A CA 1
ATOM 601 C C . ALA A 1 76 ? -9.746 -11.469 5.530 1.00 97.19 76 ALA A C 1
ATOM 603 O O . ALA A 1 76 ? -10.413 -12.018 6.405 1.00 97.19 76 ALA A O 1
ATOM 604 N N . LEU A 1 77 ? -10.174 -10.346 4.950 1.00 98.00 77 LEU A N 1
ATOM 605 C CA . LEU A 1 77 ? -11.440 -9.689 5.296 1.00 98.00 77 LEU A CA 1
ATOM 606 C C . LEU A 1 77 ? -12.658 -10.589 5.044 1.00 98.00 77 LEU A C 1
ATOM 608 O O . LEU A 1 77 ? -13.557 -10.660 5.889 1.00 98.00 77 LEU A O 1
ATOM 612 N N . ALA A 1 78 ? -12.663 -11.334 3.937 1.00 97.19 78 ALA A N 1
ATOM 613 C CA . ALA A 1 78 ? -13.743 -12.261 3.610 1.00 97.19 78 ALA A CA 1
ATOM 614 C C . ALA A 1 78 ? -13.891 -13.376 4.660 1.00 97.19 78 ALA A C 1
ATOM 616 O O . ALA A 1 78 ? -15.013 -13.726 5.032 1.00 97.19 78 ALA A O 1
ATOM 617 N N . THR A 1 79 ? -12.783 -13.875 5.224 1.00 96.50 79 THR A N 1
ATOM 618 C CA . THR A 1 79 ? -12.838 -14.867 6.317 1.00 96.50 79 THR A CA 1
ATOM 619 C C . THR A 1 79 ? -13.478 -14.323 7.605 1.00 96.50 79 THR A C 1
ATOM 621 O O . THR A 1 79 ? -13.898 -15.102 8.456 1.00 96.50 79 THR A O 1
ATOM 624 N N . ARG A 1 80 ? -13.594 -12.992 7.744 1.00 95.56 80 ARG A N 1
ATOM 625 C CA . ARG A 1 80 ? -14.264 -12.277 8.850 1.00 95.56 80 ARG A CA 1
ATOM 626 C C . ARG A 1 80 ? -15.645 -11.764 8.442 1.00 95.56 80 ARG A C 1
ATOM 628 O O . ARG A 1 80 ? -16.200 -10.879 9.088 1.00 95.56 80 ARG A O 1
ATOM 635 N N . THR A 1 81 ? -16.216 -12.309 7.365 1.00 96.00 81 THR A N 1
ATOM 636 C CA . THR A 1 81 ? -17.527 -11.930 6.806 1.00 96.00 81 THR A CA 1
ATOM 637 C C . THR A 1 81 ? -17.638 -10.457 6.393 1.00 96.00 81 THR A C 1
ATOM 639 O O . THR A 1 81 ? -18.737 -9.927 6.242 1.00 96.00 81 THR A O 1
ATOM 642 N N . LYS A 1 82 ? -16.502 -9.782 6.170 1.00 97.81 82 LYS A N 1
ATOM 643 C CA . LYS A 1 82 ? -16.465 -8.402 5.678 1.00 97.81 82 LYS A CA 1
ATOM 644 C C . LYS A 1 82 ? -16.499 -8.410 4.154 1.00 97.81 82 LYS A C 1
ATOM 646 O O . LYS A 1 82 ? -15.679 -9.057 3.507 1.00 97.81 82 LYS A O 1
ATOM 651 N N . SER A 1 83 ? -17.447 -7.675 3.580 1.00 96.62 83 SER A N 1
ATOM 652 C CA . SER A 1 83 ? -17.646 -7.583 2.129 1.00 96.62 83 SER A CA 1
ATOM 653 C C . SER A 1 83 ? -16.785 -6.459 1.558 1.00 96.62 83 SER A C 1
ATOM 655 O O . SER A 1 83 ? -17.265 -5.353 1.310 1.00 96.62 83 SER A O 1
ATOM 657 N N . ALA A 1 84 ? -15.483 -6.720 1.444 1.00 97.19 84 ALA A N 1
ATOM 658 C CA . ALA A 1 84 ? -14.514 -5.730 0.995 1.00 97.19 84 ALA A CA 1
ATOM 659 C C . ALA A 1 84 ? -14.719 -5.339 -0.479 1.00 97.19 84 ALA A C 1
ATOM 661 O O . ALA A 1 84 ? -14.876 -6.196 -1.347 1.00 97.19 84 ALA A O 1
ATOM 662 N N . MET A 1 85 ? -14.657 -4.038 -0.759 1.00 96.38 85 MET A N 1
ATOM 663 C CA . MET A 1 85 ? -14.654 -3.479 -2.109 1.00 96.38 85 MET A CA 1
ATOM 664 C C . MET A 1 85 ? -13.208 -3.190 -2.508 1.00 96.38 85 MET A C 1
ATOM 666 O O . MET A 1 85 ? -12.561 -2.356 -1.880 1.00 96.38 85 MET A O 1
ATOM 670 N N . ALA A 1 86 ? -12.690 -3.876 -3.527 1.00 95.94 86 ALA A N 1
ATOM 671 C CA . ALA A 1 86 ? -11.320 -3.690 -4.004 1.00 95.94 86 ALA A CA 1
ATOM 672 C C . ALA A 1 86 ? -11.289 -2.809 -5.257 1.00 95.94 86 ALA A C 1
ATOM 674 O O . ALA A 1 86 ? -11.821 -3.209 -6.297 1.00 95.94 86 ALA A O 1
ATOM 675 N N . ALA A 1 87 ? -10.628 -1.655 -5.179 1.00 95.88 87 ALA A N 1
ATOM 676 C CA . ALA A 1 87 ? -10.520 -0.691 -6.271 1.00 95.88 87 ALA A CA 1
ATOM 677 C C . ALA A 1 87 ? -9.056 -0.360 -6.602 1.00 95.88 87 ALA A C 1
ATOM 679 O O . ALA A 1 87 ? -8.170 -0.432 -5.746 1.00 95.88 87 ALA A O 1
ATOM 680 N N . LEU A 1 88 ? -8.811 0.001 -7.861 1.00 95.88 88 LEU A N 1
ATOM 681 C CA . LEU A 1 88 ? -7.488 0.354 -8.378 1.00 95.88 88 LEU A CA 1
ATOM 682 C C . LEU A 1 88 ? -7.305 1.870 -8.424 1.00 95.88 88 LEU A C 1
ATOM 684 O O . LEU A 1 88 ? -8.242 2.595 -8.753 1.00 95.88 88 LEU A O 1
ATOM 688 N N . CYS A 1 89 ? -6.082 2.335 -8.176 1.00 95.81 89 CYS A N 1
ATOM 689 C CA . CYS A 1 89 ? -5.692 3.706 -8.475 1.00 95.81 89 CYS A CA 1
ATOM 690 C C . CYS A 1 89 ? -5.569 3.905 -9.996 1.00 95.81 89 CYS A C 1
ATOM 692 O O . CYS A 1 89 ? -4.703 3.282 -10.619 1.00 95.81 89 CYS A O 1
ATOM 694 N N . PRO A 1 90 ? -6.380 4.780 -10.619 1.00 95.88 90 PRO A N 1
ATOM 695 C CA . PRO A 1 90 ? -6.301 5.058 -12.050 1.00 95.88 90 PRO A CA 1
ATOM 696 C C . PRO A 1 90 ? -5.174 6.060 -12.353 1.00 95.88 90 PRO A C 1
ATOM 698 O O . PRO A 1 90 ? -5.416 7.175 -12.812 1.00 95.88 90 PRO A O 1
ATOM 701 N N . TRP A 1 91 ? -3.930 5.675 -12.061 1.00 95.12 91 TRP A N 1
ATOM 702 C CA . TRP A 1 91 ? -2.750 6.552 -12.103 1.00 95.12 91 TRP A CA 1
ATOM 703 C C . TRP A 1 91 ? -2.305 6.979 -13.507 1.00 95.12 91 TRP A C 1
ATOM 705 O O . TRP A 1 91 ? -1.455 7.856 -13.656 1.00 95.12 91 TRP A O 1
ATOM 715 N N . THR A 1 92 ? -2.883 6.388 -14.548 1.00 93.12 92 THR A N 1
ATOM 716 C CA . THR A 1 92 ? -2.676 6.763 -15.948 1.00 93.12 92 THR A CA 1
ATOM 717 C C . THR A 1 92 ? -4.011 6.805 -16.685 1.00 93.12 92 THR A C 1
ATOM 719 O O . THR A 1 92 ? -4.995 6.185 -16.279 1.00 93.12 92 THR A O 1
ATOM 722 N N . GLU A 1 93 ? -4.061 7.543 -17.791 1.00 87.81 93 GLU A N 1
ATOM 723 C CA . GLU A 1 93 ? -5.269 7.726 -18.599 1.00 87.81 93 GLU A CA 1
ATOM 724 C C . GLU A 1 93 ? -5.839 6.414 -19.135 1.00 87.81 93 GLU A C 1
ATOM 726 O O . GLU A 1 93 ? -7.055 6.301 -19.269 1.00 87.81 93 GLU A O 1
ATOM 731 N N . THR A 1 94 ? -4.989 5.409 -19.344 1.00 89.56 94 THR A N 1
ATOM 732 C CA . THR A 1 94 ? -5.385 4.085 -19.833 1.00 89.56 94 THR A CA 1
ATOM 733 C C . THR A 1 94 ? -6.150 3.248 -18.805 1.00 89.56 94 THR A C 1
ATOM 735 O O . THR A 1 94 ? -6.811 2.289 -19.196 1.00 89.56 94 THR A O 1
ATOM 738 N N . ILE A 1 95 ? -6.098 3.596 -17.514 1.00 93.19 95 ILE A N 1
ATOM 739 C CA . ILE A 1 95 ? -6.806 2.881 -16.444 1.00 93.19 95 ILE A CA 1
ATOM 740 C C . ILE A 1 95 ? -8.077 3.652 -16.107 1.00 93.19 95 ILE A C 1
ATOM 742 O O . ILE A 1 95 ? -8.016 4.734 -15.525 1.00 93.19 95 ILE A O 1
ATOM 746 N N . ALA A 1 96 ? -9.245 3.118 -16.455 1.00 91.38 96 ALA A N 1
ATOM 747 C CA . ALA A 1 96 ? -10.510 3.781 -16.150 1.00 91.38 96 ALA A CA 1
ATOM 748 C C . ALA A 1 96 ? -10.696 3.968 -14.626 1.00 91.38 96 ALA A C 1
ATOM 750 O O . ALA A 1 96 ? -10.336 3.074 -13.857 1.00 91.38 96 ALA A O 1
ATOM 751 N N . PRO A 1 97 ? -11.255 5.107 -14.168 1.00 90.12 97 PRO A N 1
ATOM 752 C CA . PRO A 1 97 ? -11.684 5.246 -12.780 1.00 90.12 97 PRO A CA 1
ATOM 753 C C . PRO A 1 97 ? -12.675 4.145 -12.404 1.00 90.12 97 PRO A C 1
ATOM 755 O O . PRO A 1 9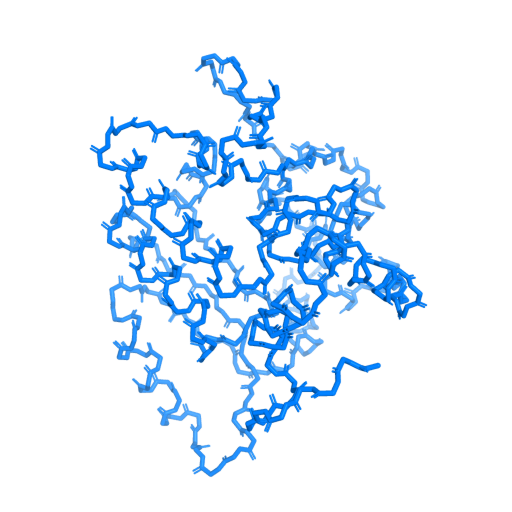7 ? -13.536 3.783 -13.209 1.00 90.12 97 PRO A O 1
ATOM 758 N N . ASP A 1 98 ? -12.578 3.649 -11.174 1.00 91.06 98 ASP A N 1
ATOM 759 C CA . ASP A 1 98 ? -13.498 2.628 -10.689 1.00 91.06 98 ASP A CA 1
ATOM 760 C C . ASP A 1 98 ? -14.929 3.203 -10.583 1.00 91.06 98 ASP A C 1
ATOM 762 O O . ASP A 1 98 ? -15.112 4.257 -9.955 1.00 91.06 98 ASP A O 1
ATOM 766 N N . PRO A 1 99 ? -15.955 2.539 -11.160 1.00 90.12 99 PRO A N 1
ATOM 767 C CA . PRO A 1 99 ? -17.349 2.967 -11.053 1.00 90.12 99 PRO A CA 1
ATOM 768 C C . PRO A 1 99 ? -17.831 3.153 -9.612 1.00 90.12 99 PRO A C 1
ATOM 770 O O . PRO A 1 99 ? -18.748 3.940 -9.380 1.00 90.12 99 PRO A O 1
ATOM 773 N N . LEU A 1 100 ? -17.184 2.495 -8.641 1.00 90.44 100 LEU A N 1
ATOM 774 C CA . LEU A 1 100 ? -17.419 2.677 -7.209 1.00 90.44 100 LEU A CA 1
ATOM 775 C C . LEU A 1 100 ? -17.383 4.153 -6.779 1.00 90.44 100 LEU A C 1
ATOM 777 O O . LEU A 1 100 ? -18.075 4.542 -5.842 1.00 90.44 100 LEU A O 1
ATOM 781 N N . PHE A 1 101 ? -16.598 4.988 -7.462 1.00 90.31 101 PHE A N 1
ATOM 782 C CA . PHE A 1 101 ? -16.441 6.411 -7.149 1.00 90.31 101 PHE A CA 1
ATOM 783 C C . PHE A 1 101 ? -17.128 7.345 -8.153 1.00 90.31 101 PHE A C 1
ATOM 785 O O . PHE A 1 101 ? -16.884 8.549 -8.118 1.00 90.31 101 PHE A O 1
ATOM 792 N N . ALA A 1 102 ? -17.964 6.817 -9.053 1.00 83.56 102 ALA A N 1
ATOM 793 C CA . ALA A 1 102 ? -18.624 7.618 -10.085 1.00 83.56 102 ALA A CA 1
ATOM 794 C C . ALA A 1 102 ? -19.708 8.552 -9.519 1.00 83.56 102 ALA A C 1
ATOM 796 O O . ALA A 1 102 ? -19.971 9.614 -10.084 1.00 83.56 102 ALA A O 1
ATOM 797 N N . GLU A 1 103 ? -20.343 8.171 -8.408 1.00 76.81 103 GLU A N 1
ATOM 798 C CA . GLU A 1 103 ? -21.389 8.978 -7.784 1.00 76.81 103 GLU A CA 1
ATOM 799 C C . GLU A 1 103 ? -20.818 10.170 -7.011 1.00 76.81 103 GLU A C 1
ATOM 801 O O . GLU A 1 103 ? -19.827 10.062 -6.290 1.00 76.81 103 GLU A O 1
ATOM 806 N N . THR A 1 104 ? -21.503 11.313 -7.090 1.00 60.97 104 THR A N 1
ATOM 807 C CA . THR A 1 104 ? -21.086 12.565 -6.435 1.00 60.97 104 THR A CA 1
ATOM 808 C C . THR A 1 104 ? -21.089 12.465 -4.909 1.00 60.97 104 THR A C 1
ATOM 810 O O . THR A 1 104 ? -20.304 13.142 -4.249 1.00 60.97 104 THR A O 1
ATOM 813 N N . ALA A 1 105 ? -21.953 11.611 -4.346 1.00 65.81 105 ALA A N 1
ATOM 814 C CA . ALA A 1 105 ? -21.965 11.300 -2.916 1.00 65.81 105 ALA A CA 1
ATOM 815 C C . ALA A 1 105 ? -20.698 10.542 -2.471 1.00 65.81 105 ALA A C 1
ATOM 817 O O . ALA A 1 105 ? -20.332 10.595 -1.297 1.00 65.81 105 ALA A O 1
ATOM 818 N N . GLY A 1 106 ? -20.012 9.890 -3.417 1.00 71.00 106 GLY A N 1
ATOM 819 C CA . GLY A 1 106 ? -18.855 9.040 -3.186 1.00 71.00 106 GLY A CA 1
ATOM 820 C C . GLY A 1 106 ? -19.209 7.722 -2.494 1.00 71.00 106 GLY A C 1
ATOM 821 O O . GLY A 1 106 ? -20.205 7.597 -1.783 1.00 71.00 106 GLY A O 1
ATOM 822 N N . PHE A 1 107 ? -18.352 6.718 -2.665 1.00 86.31 107 PHE A N 1
ATOM 823 C CA . PHE A 1 107 ? -18.404 5.514 -1.840 1.00 86.31 107 PHE A CA 1
ATOM 824 C C . PHE A 1 107 ? -17.951 5.837 -0.414 1.00 86.31 107 PHE A C 1
ATOM 826 O O . PHE A 1 107 ? -16.859 6.378 -0.239 1.00 86.31 107 PHE A O 1
ATOM 833 N N . ASN A 1 108 ? -18.755 5.488 0.597 1.00 90.00 108 ASN A N 1
ATOM 834 C CA . ASN A 1 108 ? -18.421 5.665 2.013 1.00 90.00 108 ASN A CA 1
ATOM 835 C C . ASN A 1 108 ? -18.072 4.310 2.660 1.00 90.00 108 ASN A C 1
ATOM 837 O O . ASN A 1 108 ? -18.981 3.551 3.008 1.00 90.00 108 ASN A O 1
ATOM 841 N N . PRO A 1 109 ? -16.780 3.983 2.826 1.00 93.88 109 PRO A N 1
ATOM 842 C CA . PRO A 1 109 ? -16.361 2.689 3.346 1.00 93.88 109 PRO A CA 1
ATOM 843 C C . PRO A 1 109 ? -16.756 2.507 4.815 1.00 93.88 109 PRO A C 1
ATOM 845 O O . PRO A 1 109 ? -16.678 3.443 5.616 1.00 93.88 109 PRO A O 1
ATOM 848 N N . SER A 1 110 ? -17.124 1.283 5.191 1.00 95.50 110 SER A N 1
ATOM 849 C CA . SER A 1 110 ? -17.498 0.925 6.565 1.00 95.50 110 SER A CA 1
ATOM 850 C C . SER A 1 110 ? -16.723 -0.309 7.036 1.00 95.50 110 SER A C 1
ATOM 852 O O . SER A 1 110 ? -16.220 -1.050 6.200 1.00 95.50 110 SER A O 1
ATOM 854 N N . PRO A 1 111 ? -16.640 -0.599 8.345 1.00 96.38 111 PRO A N 1
ATOM 855 C CA . PRO A 1 111 ? -16.012 -1.836 8.818 1.00 96.38 111 PRO A CA 1
ATOM 856 C C . PRO A 1 111 ? -16.635 -3.129 8.262 1.00 96.38 111 PRO A C 1
ATOM 858 O O . PRO A 1 111 ? -15.940 -4.136 8.160 1.00 96.38 111 PRO A O 1
ATOM 861 N N . ALA A 1 112 ? -17.927 -3.117 7.911 1.00 96.50 112 ALA A N 1
ATOM 862 C CA . ALA A 1 112 ? -18.618 -4.265 7.312 1.00 96.50 112 ALA A CA 1
ATOM 863 C C . ALA A 1 112 ? -18.383 -4.366 5.794 1.00 96.50 112 ALA A C 1
ATOM 865 O O . ALA A 1 112 ? -18.333 -5.464 5.239 1.00 96.50 112 ALA A O 1
ATOM 866 N N . THR A 1 113 ? -18.208 -3.219 5.136 1.00 96.88 113 THR A N 1
ATOM 867 C CA . THR A 1 113 ? -17.934 -3.079 3.698 1.00 96.88 113 THR A CA 1
ATOM 868 C C . THR A 1 113 ? -16.693 -2.207 3.481 1.00 96.88 113 THR A C 1
ATOM 870 O O . THR A 1 113 ? -16.814 -1.050 3.047 1.00 96.88 113 THR A O 1
ATOM 873 N N . PRO A 1 114 ? -15.502 -2.695 3.873 1.00 97.50 114 PRO A N 1
ATOM 874 C CA . PRO A 1 114 ? -14.290 -1.891 3.841 1.00 97.50 114 PRO A CA 1
ATOM 875 C C . PRO A 1 114 ? -13.791 -1.689 2.411 1.00 97.50 114 PRO A C 1
ATOM 877 O O . PRO A 1 114 ? -14.034 -2.508 1.529 1.00 97.50 114 PRO A O 1
ATOM 880 N N . LEU A 1 115 ? -13.059 -0.604 2.190 1.00 97.38 115 LEU A N 1
ATOM 881 C CA . LEU A 1 115 ? -12.372 -0.327 0.933 1.00 97.38 115 LEU A CA 1
ATOM 882 C C . LEU A 1 115 ? -10.946 -0.867 0.988 1.00 97.38 115 LEU A C 1
ATOM 884 O O . LEU A 1 115 ? -10.210 -0.527 1.911 1.00 97.38 115 LEU A O 1
ATOM 888 N N . VAL A 1 116 ? -10.540 -1.629 -0.021 1.00 97.44 116 VAL A N 1
ATOM 889 C CA . VAL A 1 116 ? -9.139 -1.972 -0.282 1.00 97.44 116 VAL A CA 1
ATOM 890 C C . VAL A 1 116 ? -8.711 -1.242 -1.550 1.00 97.44 116 VAL A C 1
ATOM 892 O O . VAL A 1 116 ? -9.246 -1.487 -2.629 1.00 97.44 116 VAL A O 1
ATOM 895 N N . TYR A 1 117 ? -7.786 -0.297 -1.414 1.00 96.88 117 TYR A N 1
ATOM 896 C CA . TYR A 1 117 ? -7.347 0.566 -2.505 1.00 96.88 117 TYR A CA 1
ATOM 897 C C . TYR A 1 117 ? -5.912 0.242 -2.917 1.00 96.88 117 TYR A C 1
ATOM 899 O O . TYR A 1 117 ? -4.974 0.448 -2.141 1.00 96.88 117 TYR A O 1
ATOM 907 N N . HIS A 1 118 ? -5.746 -0.256 -4.141 1.00 96.50 118 HIS A N 1
ATOM 908 C CA . HIS A 1 118 ? -4.453 -0.660 -4.688 1.00 96.50 118 HIS A CA 1
ATOM 909 C C . HIS A 1 118 ? -3.802 0.505 -5.427 1.00 96.50 118 HIS A C 1
ATOM 911 O O . HIS A 1 118 ? -4.202 0.867 -6.536 1.00 96.50 118 HIS A O 1
ATOM 917 N N . LEU A 1 119 ? -2.775 1.089 -4.815 1.00 94.31 119 LEU A N 1
ATOM 918 C CA . LEU A 1 119 ? -2.052 2.231 -5.365 1.00 94.31 119 LEU A CA 1
ATOM 919 C C . LEU A 1 119 ? -1.190 1.842 -6.564 1.00 94.31 119 LEU A C 1
ATOM 921 O O . LEU A 1 119 ? -1.115 2.601 -7.524 1.00 94.31 119 LEU A O 1
ATOM 925 N N . HIS A 1 120 ? -0.555 0.671 -6.517 1.00 93.62 120 HIS A N 1
ATOM 926 C CA . HIS A 1 120 ? 0.389 0.228 -7.547 1.00 93.62 120 HIS A CA 1
ATOM 927 C C . HIS A 1 120 ? -0.214 -0.802 -8.507 1.00 93.62 120 HIS A C 1
ATOM 929 O O . HIS A 1 120 ? 0.524 -1.439 -9.243 1.00 93.62 120 HIS A O 1
ATOM 935 N N . GLY A 1 121 ? -1.538 -0.959 -8.535 1.00 95.25 121 GLY A N 1
ATOM 936 C CA . GLY A 1 121 ? -2.211 -1.963 -9.361 1.00 95.25 121 GLY A CA 1
ATOM 937 C C . GLY A 1 121 ? -2.450 -3.291 -8.639 1.00 95.25 121 GLY A C 1
ATOM 938 O O . GLY A 1 121 ? -2.081 -3.453 -7.478 1.00 95.25 121 GLY A O 1
ATOM 939 N N . ALA A 1 122 ? -3.093 -4.241 -9.322 1.00 95.44 122 ALA A N 1
ATOM 940 C CA . ALA A 1 122 ? -3.451 -5.549 -8.758 1.00 95.44 122 ALA A CA 1
ATOM 941 C C . ALA A 1 122 ? -3.291 -6.682 -9.779 1.00 95.44 122 ALA A C 1
ATOM 943 O O . ALA A 1 122 ? -3.406 -6.449 -10.982 1.00 95.44 122 ALA A O 1
ATOM 944 N N . MET A 1 123 ? -3.051 -7.916 -9.314 1.00 94.06 123 MET A N 1
ATOM 945 C CA . MET A 1 123 ? -2.747 -9.088 -10.160 1.00 94.06 123 MET A CA 1
ATOM 946 C C . MET A 1 123 ? -3.767 -9.319 -11.278 1.00 94.06 123 MET A C 1
ATOM 948 O O . MET A 1 123 ? -3.407 -9.777 -12.364 1.00 94.06 123 MET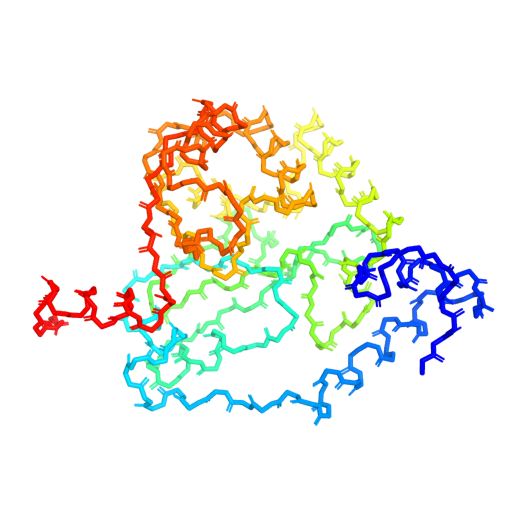 A O 1
ATOM 952 N N . ARG A 1 124 ? -5.039 -8.990 -11.014 1.00 93.50 124 ARG A N 1
ATOM 953 C CA . ARG A 1 124 ? -6.147 -9.113 -11.973 1.00 93.50 124 ARG A CA 1
ATOM 954 C C . ARG A 1 124 ? -5.995 -8.226 -13.212 1.00 93.50 124 ARG A C 1
ATOM 956 O O . ARG A 1 124 ? -6.589 -8.533 -14.239 1.00 93.50 124 ARG A O 1
ATOM 963 N N . ASP A 1 125 ? -5.211 -7.153 -13.123 1.00 95.12 125 ASP A N 1
ATOM 964 C CA . ASP A 1 125 ? -4.930 -6.236 -14.226 1.00 95.12 125 ASP A CA 1
ATOM 965 C C . ASP A 1 125 ? -3.452 -5.801 -14.216 1.00 95.12 125 ASP A C 1
ATOM 967 O O . ASP A 1 125 ? -3.110 -4.742 -13.683 1.00 95.12 125 ASP A O 1
ATOM 971 N N . PRO A 1 126 ? -2.541 -6.576 -14.830 1.00 95.06 126 PRO A N 1
ATOM 972 C CA . PRO A 1 126 ? -1.121 -6.230 -14.858 1.00 95.06 126 PRO A CA 1
ATOM 973 C C . PRO A 1 126 ? -0.806 -4.931 -15.588 1.00 95.06 126 PRO A C 1
ATOM 975 O O . PRO A 1 126 ? 0.251 -4.359 -15.348 1.00 95.06 126 PRO A O 1
ATOM 978 N N . ALA A 1 127 ? -1.682 -4.439 -16.474 1.00 94.44 127 ALA A N 1
ATOM 979 C CA . ALA A 1 127 ? -1.458 -3.146 -17.119 1.00 94.44 127 ALA A CA 1
ATOM 980 C C . ALA A 1 127 ? -1.477 -2.002 -16.090 1.00 94.44 127 ALA A C 1
ATOM 982 O O . ALA A 1 127 ? -0.795 -0.995 -16.286 1.00 94.44 127 ALA A O 1
ATOM 983 N N . SER A 1 128 ? -2.180 -2.201 -14.969 1.00 95.88 128 SER A N 1
ATOM 984 C CA . SER A 1 128 ? -2.231 -1.269 -13.844 1.00 95.88 128 SER A CA 1
ATOM 985 C C . SER A 1 128 ? -0.978 -1.251 -12.964 1.00 95.88 128 SER A C 1
ATOM 987 O O . SER A 1 128 ? -0.885 -0.390 -12.092 1.00 95.88 128 SER A O 1
ATOM 989 N N . PHE A 1 129 ? -0.007 -2.152 -13.169 1.00 96.50 129 PHE A N 1
ATOM 990 C CA . PHE A 1 129 ? 1.179 -2.216 -12.313 1.00 96.50 129 PHE A CA 1
ATOM 991 C C . PHE A 1 129 ? 2.012 -0.938 -12.383 1.00 96.50 129 PHE A C 1
ATOM 993 O O . PHE A 1 129 ? 2.387 -0.501 -13.471 1.00 96.50 129 PHE A O 1
ATOM 1000 N N . VAL A 1 130 ? 2.368 -0.399 -11.221 1.00 95.12 130 VAL A N 1
ATOM 1001 C CA . VAL A 1 130 ? 3.425 0.603 -11.069 1.00 95.12 130 VAL A CA 1
ATOM 1002 C C . VAL A 1 130 ? 4.705 -0.152 -10.724 1.00 95.12 130 VAL A C 1
ATOM 1004 O O . VAL A 1 130 ? 4.940 -0.481 -9.566 1.00 95.12 130 VAL A O 1
ATOM 1007 N N . LEU A 1 131 ? 5.483 -0.516 -11.749 1.00 94.31 131 LEU A N 1
ATOM 1008 C CA . LEU A 1 131 ? 6.562 -1.500 -11.618 1.00 94.31 131 LEU A CA 1
ATOM 1009 C C . LEU A 1 131 ? 7.932 -0.943 -12.011 1.00 94.31 131 LEU A C 1
ATOM 1011 O O . LEU A 1 131 ? 8.907 -1.200 -11.312 1.00 94.31 131 LEU A O 1
ATOM 1015 N N . ALA A 1 132 ? 8.021 -0.233 -13.134 1.00 94.50 132 ALA A N 1
ATOM 1016 C CA . ALA A 1 132 ? 9.281 0.280 -13.669 1.00 94.50 132 ALA A CA 1
ATOM 1017 C C . ALA A 1 132 ? 9.500 1.765 -13.336 1.00 94.50 132 ALA A C 1
ATOM 1019 O O . ALA A 1 132 ? 8.564 2.464 -12.947 1.00 94.50 132 ALA A O 1
ATOM 1020 N N . GLU A 1 133 ? 10.731 2.259 -13.517 1.00 92.00 133 GLU A N 1
ATOM 1021 C CA . GLU A 1 133 ? 11.091 3.673 -13.299 1.00 92.00 133 GLU A CA 1
ATOM 1022 C C . GLU A 1 133 ? 10.116 4.622 -14.019 1.00 92.00 133 GLU A C 1
ATOM 1024 O O . GLU A 1 133 ? 9.606 5.564 -13.407 1.00 92.00 133 GLU A O 1
ATOM 1029 N N . ASP A 1 134 ? 9.788 4.333 -15.282 1.00 93.06 134 ASP A N 1
ATOM 1030 C CA . ASP A 1 134 ? 8.855 5.144 -16.071 1.00 93.06 134 ASP A CA 1
ATOM 1031 C C . ASP A 1 134 ? 7.427 5.140 -15.505 1.00 93.06 134 ASP A C 1
ATOM 1033 O O . ASP A 1 134 ? 6.783 6.192 -15.470 1.00 93.06 134 ASP A O 1
ATOM 1037 N N . ASP A 1 135 ? 6.938 3.996 -15.007 1.00 94.75 135 ASP A N 1
ATOM 1038 C CA . ASP A 1 135 ? 5.609 3.912 -14.389 1.00 94.75 135 ASP A CA 1
ATOM 1039 C C . ASP A 1 135 ? 5.531 4.817 -13.154 1.00 94.75 135 ASP A C 1
ATOM 1041 O O . ASP A 1 135 ? 4.587 5.592 -13.004 1.00 94.75 135 ASP A O 1
ATOM 1045 N N . TYR A 1 136 ? 6.548 4.758 -12.289 1.00 92.50 136 TYR A N 1
ATOM 1046 C CA . TYR A 1 136 ? 6.617 5.574 -11.076 1.00 92.50 136 TYR A CA 1
ATOM 1047 C C . TYR A 1 136 ? 6.711 7.071 -11.390 1.00 92.50 136 TYR A C 1
ATOM 1049 O O . TYR A 1 136 ? 6.053 7.884 -10.737 1.00 92.50 136 TYR A O 1
ATOM 1057 N N . MET A 1 137 ? 7.491 7.456 -12.406 1.00 91.81 137 MET A N 1
ATOM 1058 C CA . MET A 1 137 ? 7.578 8.853 -12.840 1.00 91.81 137 MET A CA 1
ATOM 1059 C C . MET A 1 137 ? 6.234 9.368 -13.366 1.00 91.81 137 MET A C 1
ATOM 1061 O O . MET A 1 137 ? 5.816 10.474 -13.016 1.00 91.81 137 MET A O 1
ATOM 1065 N N . VAL A 1 138 ? 5.531 8.569 -14.176 1.00 94.44 138 VAL A N 1
ATOM 1066 C CA . VAL A 1 138 ? 4.189 8.907 -14.672 1.00 94.44 138 VAL A CA 1
ATOM 1067 C C . VAL A 1 138 ? 3.187 8.994 -13.521 1.00 94.44 138 VAL A C 1
ATOM 1069 O O . VAL A 1 138 ? 2.435 9.967 -13.465 1.00 94.44 138 VAL A O 1
ATOM 1072 N N . PHE A 1 139 ? 3.215 8.039 -12.588 1.00 94.69 139 PHE A N 1
ATOM 1073 C CA . PHE A 1 139 ? 2.374 8.026 -11.392 1.00 94.69 139 PHE A CA 1
ATOM 1074 C C . PHE A 1 139 ? 2.521 9.328 -10.591 1.00 94.69 139 PHE A C 1
ATOM 1076 O O . PHE A 1 139 ? 1.533 10.020 -10.347 1.00 94.69 139 PHE A O 1
ATOM 1083 N N . LEU A 1 140 ? 3.753 9.704 -10.222 1.00 92.12 140 LEU A N 1
ATOM 1084 C CA . LEU A 1 140 ? 4.012 10.903 -9.415 1.00 92.12 140 LEU A CA 1
ATOM 1085 C C . LEU A 1 140 ? 3.643 12.184 -10.165 1.00 92.12 140 LEU A C 1
ATOM 1087 O O . LEU A 1 140 ? 3.006 13.073 -9.600 1.00 92.12 140 LEU A O 1
ATOM 1091 N N . ARG A 1 141 ? 3.995 12.275 -11.452 1.00 93.00 141 ARG A N 1
ATOM 1092 C CA . ARG A 1 141 ? 3.646 13.430 -12.285 1.00 93.00 141 ARG A CA 1
ATOM 1093 C C . ARG A 1 141 ? 2.133 13.621 -12.352 1.00 93.00 141 ARG A C 1
ATOM 1095 O O . ARG A 1 141 ? 1.655 14.733 -12.144 1.00 93.00 141 ARG A O 1
ATOM 1102 N N . ASN A 1 142 ? 1.386 12.558 -12.646 1.00 94.12 142 ASN A N 1
ATOM 1103 C CA . ASN A 1 142 ? -0.066 12.633 -12.765 1.00 94.12 142 ASN A CA 1
ATOM 1104 C C . ASN A 1 142 ? -0.706 12.976 -11.415 1.00 94.12 142 ASN A C 1
ATOM 1106 O O . ASN A 1 142 ? -1.590 13.827 -11.375 1.00 94.12 142 ASN A O 1
ATOM 1110 N N . PHE A 1 143 ? -0.189 12.429 -10.311 1.00 91.62 143 PHE A N 1
ATOM 1111 C CA . PHE A 1 143 ? -0.623 12.811 -8.970 1.00 91.62 143 PHE A CA 1
ATOM 1112 C C . PHE A 1 143 ? -0.468 14.321 -8.732 1.00 91.62 143 PHE A C 1
ATOM 1114 O O . PHE A 1 143 ? -1.434 14.989 -8.367 1.00 91.62 143 PHE A O 1
ATOM 1121 N N . ILE A 1 144 ? 0.709 14.887 -9.008 1.00 90.00 144 ILE A N 1
ATOM 1122 C CA . ILE A 1 144 ? 0.976 16.323 -8.833 1.00 90.00 144 ILE A CA 1
ATOM 1123 C C . ILE A 1 144 ? 0.061 17.174 -9.726 1.00 90.00 144 ILE A C 1
ATOM 1125 O O . ILE A 1 144 ? -0.511 18.166 -9.262 1.00 90.00 144 ILE A O 1
ATOM 1129 N N . ILE A 1 145 ? -0.114 16.789 -10.995 1.00 91.12 145 ILE A N 1
ATOM 1130 C CA . ILE A 1 145 ? -0.994 17.495 -11.939 1.00 91.12 145 ILE A CA 1
ATOM 1131 C C . ILE A 1 145 ? -2.433 17.494 -11.425 1.00 91.12 145 ILE A C 1
ATOM 1133 O O . ILE A 1 145 ? -3.070 18.547 -11.388 1.00 91.12 145 ILE A O 1
ATOM 1137 N N . GLU A 1 146 ? -2.941 16.340 -10.989 1.00 90.56 146 GLU A N 1
ATOM 1138 C CA . GLU A 1 146 ? -4.313 16.226 -10.508 1.00 90.56 146 GLU A CA 1
ATOM 1139 C C . GLU A 1 146 ? -4.556 17.095 -9.271 1.00 90.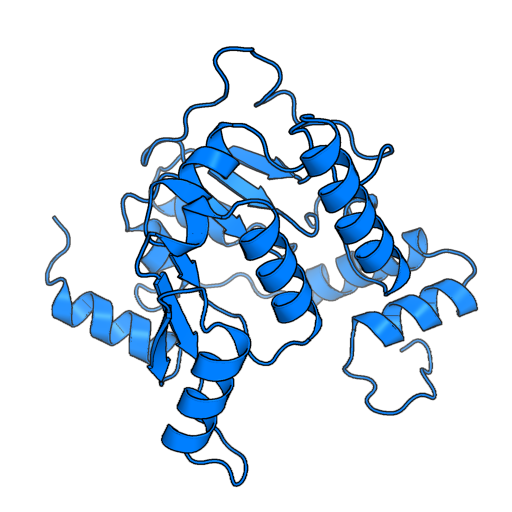56 146 GLU A C 1
ATOM 1141 O O . GLU A 1 146 ? -5.529 17.853 -9.218 1.00 90.56 146 GLU A O 1
ATOM 1146 N N . ARG A 1 147 ? -3.624 17.063 -8.311 1.00 87.81 147 ARG A N 1
ATOM 1147 C CA . ARG A 1 147 ? -3.688 17.887 -7.099 1.00 87.81 147 ARG A CA 1
ATOM 1148 C C . ARG A 1 147 ? -3.633 19.383 -7.407 1.00 87.81 147 ARG A C 1
ATOM 1150 O O . ARG A 1 147 ? -4.347 20.148 -6.762 1.00 87.81 147 ARG A O 1
ATOM 1157 N N . THR A 1 148 ? -2.852 19.785 -8.408 1.00 86.38 148 THR A N 1
ATOM 1158 C CA . THR A 1 148 ? -2.751 21.185 -8.856 1.00 86.38 148 THR A CA 1
ATOM 1159 C C . THR A 1 148 ? -4.030 21.658 -9.548 1.00 86.38 148 THR A C 1
ATOM 1161 O O . THR A 1 148 ? -4.498 22.766 -9.300 1.00 86.38 148 THR A O 1
ATOM 1164 N N . ASN A 1 149 ? -4.631 20.802 -10.376 1.00 89.62 149 ASN A N 1
ATOM 1165 C CA . ASN A 1 149 ? -5.825 21.126 -11.158 1.00 89.62 149 ASN A CA 1
ATOM 1166 C C . ASN A 1 149 ? -7.139 20.938 -10.377 1.00 89.62 149 ASN A C 1
ATOM 1168 O O . ASN A 1 149 ? -8.215 21.218 -10.903 1.00 89.62 149 ASN A O 1
ATOM 1172 N N . GLY A 1 150 ? -7.072 20.445 -9.136 1.00 82.94 150 GLY A N 1
ATOM 1173 C CA . GLY A 1 150 ? -8.240 20.176 -8.294 1.00 82.94 150 GLY A CA 1
ATOM 1174 C C . GLY A 1 150 ? -9.042 18.934 -8.701 1.00 82.94 150 GLY A C 1
ATOM 1175 O O . GLY A 1 150 ? -10.128 18.708 -8.169 1.00 82.94 150 GLY A O 1
ATOM 1176 N N . THR A 1 151 ? -8.521 18.116 -9.617 1.00 84.75 151 THR A N 1
ATOM 1177 C CA . THR A 1 151 ? -9.097 16.812 -9.965 1.00 84.75 151 THR A CA 1
ATOM 1178 C C . THR A 1 151 ? -8.646 15.762 -8.949 1.00 84.75 151 THR A C 1
ATOM 1180 O O . THR A 1 151 ? -7.519 15.804 -8.470 1.00 84.75 151 THR A O 1
ATOM 1183 N N . ASN A 1 152 ? -9.512 14.806 -8.611 1.00 86.50 152 ASN A N 1
ATOM 1184 C CA . ASN A 1 152 ? -9.248 13.808 -7.565 1.00 86.50 152 ASN A CA 1
ATOM 1185 C C . ASN A 1 152 ? -9.526 12.389 -8.076 1.00 86.50 152 ASN A C 1
ATOM 1187 O O . ASN A 1 152 ? -10.264 11.627 -7.453 1.00 86.50 152 ASN A O 1
ATOM 1191 N N . ARG A 1 153 ? -8.993 12.054 -9.254 1.00 90.44 153 ARG A N 1
ATOM 1192 C CA . ARG A 1 153 ? -9.263 10.770 -9.908 1.00 90.44 153 ARG A CA 1
ATOM 1193 C C . ARG A 1 153 ? -8.399 9.669 -9.293 1.00 90.44 153 ARG A C 1
ATOM 1195 O O . ARG A 1 153 ? -8.924 8.611 -8.964 1.00 90.44 153 ARG A O 1
ATOM 1202 N N . MET A 1 154 ? -7.110 9.934 -9.074 1.00 93.19 154 MET A N 1
ATOM 1203 C CA . MET A 1 154 ? -6.184 9.012 -8.404 1.00 93.19 154 MET A CA 1
ATOM 1204 C C . MET A 1 154 ? -6.507 8.814 -6.922 1.00 93.19 154 MET A C 1
ATOM 1206 O O . MET A 1 154 ? -6.262 7.743 -6.372 1.00 93.19 154 MET A O 1
ATOM 1210 N N . PHE A 1 155 ? -7.049 9.840 -6.264 1.00 91.81 155 PHE A N 1
ATOM 1211 C CA . PHE A 1 155 ? -7.410 9.806 -4.848 1.00 91.81 155 PHE A CA 1
ATOM 1212 C C . PHE A 1 155 ? -8.843 10.317 -4.673 1.00 91.81 155 PHE A C 1
ATOM 1214 O O . PHE A 1 155 ? -9.034 11.506 -4.414 1.00 91.81 155 PHE A O 1
ATOM 1221 N N . PRO A 1 156 ? -9.853 9.440 -4.802 1.00 91.06 156 PRO A N 1
ATOM 1222 C CA . PRO A 1 156 ? -11.249 9.802 -4.588 1.00 91.06 156 PRO A CA 1
ATOM 1223 C C . PRO A 1 156 ? -11.504 10.395 -3.189 1.00 91.06 156 PRO A C 1
ATOM 1225 O O . PRO A 1 156 ? -10.725 10.146 -2.259 1.00 91.06 156 PRO A O 1
ATOM 1228 N N . PRO A 1 157 ? -12.618 11.127 -2.982 1.00 89.31 157 PRO A N 1
ATOM 1229 C CA . PRO A 1 157 ? -12.914 11.798 -1.713 1.00 89.31 157 PRO A CA 1
ATOM 1230 C C . PRO A 1 157 ? -12.834 10.900 -0.471 1.00 89.31 157 PRO A C 1
ATOM 1232 O O . PRO A 1 157 ? -12.367 11.347 0.574 1.00 89.31 157 PRO A O 1
ATOM 1235 N N . SER A 1 158 ? -13.231 9.630 -0.573 1.00 89.81 158 SER A N 1
ATOM 1236 C CA . SER A 1 158 ? -13.160 8.672 0.537 1.00 89.81 158 SER A CA 1
ATOM 1237 C C . SER A 1 158 ? -11.730 8.299 0.927 1.00 89.81 158 SER A C 1
ATOM 1239 O O . SER A 1 158 ? -11.437 8.181 2.119 1.00 89.81 158 SER A O 1
ATOM 1241 N N . ILE A 1 159 ? -10.822 8.197 -0.048 1.00 91.75 159 ILE A N 1
ATOM 1242 C CA . ILE A 1 159 ? -9.391 7.991 0.197 1.00 91.75 159 ILE A CA 1
ATOM 1243 C C . ILE A 1 159 ? -8.778 9.247 0.817 1.00 91.75 159 ILE A C 1
ATOM 1245 O O . ILE A 1 159 ? -8.113 9.158 1.848 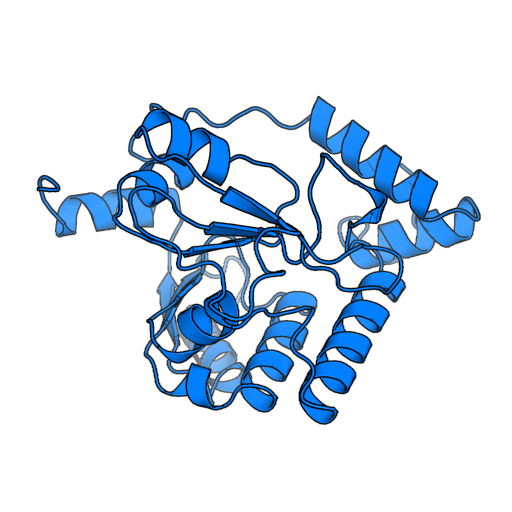1.00 91.75 159 ILE A O 1
ATOM 1249 N N . LEU A 1 160 ? -9.049 10.431 0.255 1.00 90.44 160 LEU A N 1
ATOM 1250 C CA . LEU A 1 160 ? -8.562 11.700 0.812 1.00 90.44 160 LEU A CA 1
ATOM 1251 C C . LEU A 1 160 ? -9.050 11.913 2.249 1.00 90.44 160 LEU A C 1
ATOM 1253 O O . LEU A 1 160 ? -8.276 12.313 3.121 1.00 90.44 160 LEU A O 1
ATOM 1257 N N . ALA A 1 161 ? -10.317 11.604 2.527 1.00 89.50 161 ALA A N 1
ATOM 1258 C CA . ALA A 1 161 ? -10.865 11.656 3.874 1.00 89.50 161 ALA A CA 1
ATOM 1259 C C . ALA A 1 161 ? -10.153 10.665 4.804 1.00 89.50 161 ALA A C 1
ATOM 1261 O O . ALA A 1 161 ? -9.783 11.041 5.915 1.00 89.50 161 ALA A O 1
ATOM 1262 N N . ALA A 1 162 ? -9.918 9.420 4.376 1.00 90.00 162 ALA A N 1
ATOM 1263 C CA . ALA A 1 162 ? -9.193 8.436 5.180 1.00 90.00 162 ALA A CA 1
ATOM 1264 C C . ALA A 1 162 ? -7.774 8.902 5.529 1.00 90.00 162 ALA A C 1
ATOM 1266 O O . ALA A 1 162 ? -7.394 8.844 6.696 1.00 90.00 162 ALA A O 1
ATOM 1267 N N . LEU A 1 163 ? -7.049 9.447 4.549 1.00 88.81 163 LEU A N 1
ATOM 1268 C CA . LEU A 1 163 ? -5.699 9.976 4.725 1.00 88.81 163 LEU A CA 1
ATOM 1269 C C . LEU A 1 163 ? -5.650 11.184 5.675 1.00 88.81 163 LEU A C 1
ATOM 1271 O O . LEU A 1 163 ? -4.719 11.316 6.457 1.00 88.81 163 LEU A O 1
ATOM 1275 N N . THR A 1 164 ? -6.648 12.069 5.638 1.00 88.31 164 THR A N 1
ATOM 1276 C CA . THR A 1 164 ? -6.600 13.351 6.372 1.00 88.31 164 THR A CA 1
ATOM 1277 C C . THR A 1 164 ? -7.294 13.336 7.731 1.00 88.31 164 THR A C 1
ATOM 1279 O O . THR A 1 164 ? -7.012 14.177 8.588 1.00 88.31 164 THR A O 1
ATOM 1282 N N . THR A 1 165 ? -8.221 12.404 7.961 1.00 86.56 165 THR A N 1
ATOM 1283 C CA . THR A 1 165 ? -9.057 12.411 9.172 1.00 86.56 165 THR A CA 1
ATOM 1284 C C . THR A 1 165 ? -8.678 11.347 10.194 1.00 86.56 165 THR A C 1
ATOM 1286 O O . THR A 1 165 ? -9.097 11.470 11.347 1.00 86.56 165 THR A O 1
ATOM 1289 N N . ARG A 1 166 ? -7.863 10.350 9.824 1.00 86.25 166 ARG A N 1
ATOM 1290 C CA . ARG A 1 166 ? -7.546 9.185 10.663 1.00 86.25 166 ARG A CA 1
ATOM 1291 C C . ARG A 1 166 ? -6.031 9.003 10.847 1.00 86.25 166 ARG A C 1
ATOM 1293 O O . ARG A 1 166 ? -5.268 9.345 9.948 1.00 86.25 166 ARG A O 1
ATOM 1300 N N . PRO A 1 167 ? -5.579 8.460 11.993 1.00 90.19 167 PRO A N 1
ATOM 1301 C CA . PRO A 1 167 ? -4.242 7.882 12.112 1.00 90.19 167 PRO A CA 1
ATOM 1302 C C . PRO A 1 167 ? -4.024 6.796 11.054 1.00 90.19 167 PRO A C 1
ATOM 1304 O O . PRO A 1 167 ? -4.954 6.058 10.730 1.00 90.19 167 PRO A O 1
ATOM 1307 N N . LEU A 1 168 ? -2.795 6.680 10.556 1.00 90.81 168 LEU A N 1
ATOM 1308 C CA . LEU A 1 168 ? -2.410 5.628 9.609 1.00 90.81 168 LEU A CA 1
ATOM 1309 C C . LEU A 1 168 ? -1.469 4.649 10.308 1.00 90.81 168 LEU A C 1
ATOM 1311 O O . LEU A 1 168 ? -0.622 5.075 11.095 1.00 90.81 168 LEU A O 1
ATOM 1315 N N . LEU A 1 169 ? -1.629 3.362 10.006 1.00 91.69 169 LEU A N 1
ATOM 1316 C CA . LEU A 1 169 ? -0.714 2.294 10.396 1.00 91.69 169 LEU A CA 1
ATOM 1317 C C . LEU A 1 169 ? 0.003 1.796 9.138 1.00 91.69 169 LEU A C 1
ATOM 1319 O O . LEU A 1 169 ? -0.646 1.302 8.218 1.00 91.69 169 LEU A O 1
ATOM 1323 N N . PHE A 1 170 ? 1.324 1.924 9.105 1.00 89.50 170 PHE A N 1
ATOM 1324 C CA . PHE A 1 170 ? 2.165 1.444 8.013 1.00 89.50 170 PHE A CA 1
ATOM 1325 C C . PHE A 1 170 ? 2.734 0.069 8.358 1.00 89.50 170 PHE A C 1
ATOM 1327 O O . PHE A 1 170 ? 3.396 -0.101 9.385 1.00 89.50 170 PHE A O 1
ATOM 1334 N N . VAL A 1 171 ? 2.473 -0.904 7.484 1.00 88.94 171 VAL A N 1
ATOM 1335 C CA . VAL A 1 171 ? 2.862 -2.310 7.644 1.00 88.94 171 VAL A CA 1
ATOM 1336 C C . VAL A 1 171 ? 3.555 -2.780 6.372 1.00 88.94 171 VAL A C 1
ATOM 1338 O O . VAL A 1 171 ? 3.053 -2.526 5.282 1.00 88.94 171 VAL A O 1
ATOM 1341 N N . GLY A 1 172 ? 4.688 -3.472 6.505 1.00 79.44 172 GLY A N 1
ATOM 1342 C CA . GLY A 1 172 ? 5.356 -4.113 5.367 1.00 79.44 172 GLY A CA 1
ATOM 1343 C C . GLY A 1 172 ? 6.164 -3.177 4.461 1.00 79.44 172 GLY A C 1
ATOM 1344 O O . GLY A 1 172 ? 6.587 -3.603 3.393 1.00 79.44 172 GLY A O 1
ATOM 1345 N N . TYR A 1 173 ? 6.426 -1.936 4.884 1.00 75.25 173 TYR A N 1
ATOM 1346 C CA . TYR A 1 173 ? 7.296 -1.002 4.161 1.00 75.25 173 TYR A CA 1
ATOM 1347 C C . TYR A 1 173 ? 8.551 -0.703 4.955 1.00 75.25 173 TYR A C 1
ATOM 1349 O O . TYR A 1 173 ? 8.492 -0.490 6.164 1.00 75.25 173 TYR A O 1
ATOM 1357 N N . SER A 1 174 ? 9.673 -0.573 4.255 1.00 78.81 174 SER A N 1
ATOM 1358 C CA . SER A 1 174 ? 10.820 0.137 4.802 1.00 78.81 174 SER A CA 1
ATOM 1359 C C . SER A 1 174 ? 10.621 1.628 4.564 1.00 78.81 174 SER A C 1
ATOM 1361 O O . SER A 1 174 ? 10.563 2.069 3.419 1.00 78.81 174 SER A O 1
ATOM 1363 N N . LEU A 1 175 ? 10.585 2.432 5.628 1.00 76.56 175 LEU A N 1
ATOM 1364 C CA . LEU A 1 175 ? 10.589 3.895 5.501 1.00 76.56 175 LEU A CA 1
ATOM 1365 C C . LEU A 1 175 ? 11.898 4.429 4.887 1.00 76.56 175 LEU A C 1
ATOM 1367 O O . LEU A 1 175 ? 12.010 5.617 4.579 1.00 76.56 175 LEU A O 1
ATOM 1371 N N . GLN A 1 176 ? 12.894 3.563 4.702 1.00 72.62 176 GLN A N 1
ATOM 1372 C CA . GLN A 1 176 ? 14.135 3.879 4.007 1.00 72.62 176 GLN A CA 1
ATOM 1373 C C . GLN A 1 176 ? 14.012 3.706 2.490 1.00 72.62 176 GLN A C 1
ATOM 1375 O O . GLN A 1 176 ? 14.853 4.249 1.771 1.00 72.62 176 GLN A O 1
ATOM 1380 N N . ASP A 1 177 ? 12.988 2.998 2.004 1.00 79.50 177 ASP A N 1
ATOM 1381 C CA . ASP A 1 177 ? 12.763 2.786 0.576 1.00 79.50 177 ASP A CA 1
ATOM 1382 C C . ASP A 1 177 ? 12.606 4.130 -0.149 1.00 79.50 177 ASP A C 1
ATOM 1384 O O . ASP A 1 177 ? 11.837 5.005 0.261 1.00 79.50 177 ASP A O 1
ATOM 1388 N N . SER A 1 178 ? 13.388 4.324 -1.212 1.00 75.31 178 SER A N 1
ATOM 1389 C CA . SER A 1 178 ? 13.433 5.593 -1.939 1.00 75.31 178 SER A CA 1
ATOM 1390 C C . SER A 1 178 ? 12.116 5.886 -2.654 1.00 75.31 178 SER A C 1
ATOM 1392 O O . SER A 1 178 ? 11.688 7.040 -2.678 1.00 75.31 178 SER A O 1
ATOM 1394 N N . THR A 1 179 ? 11.446 4.863 -3.191 1.00 76.75 179 THR A N 1
ATOM 1395 C CA . THR A 1 179 ? 10.177 5.023 -3.909 1.00 76.75 179 THR A CA 1
ATOM 1396 C C . THR A 1 179 ? 9.045 5.377 -2.955 1.00 76.75 179 THR A C 1
ATOM 1398 O O . THR A 1 179 ? 8.299 6.325 -3.211 1.00 76.75 179 THR A O 1
ATOM 1401 N N . PHE A 1 180 ? 8.987 4.708 -1.800 1.00 79.06 180 PHE A N 1
ATOM 1402 C CA . PHE A 1 180 ? 8.038 5.034 -0.743 1.00 79.06 180 PHE A CA 1
ATOM 1403 C C . PHE A 1 180 ? 8.261 6.456 -0.226 1.00 79.06 180 PHE A C 1
ATOM 1405 O O . PHE A 1 180 ? 7.315 7.235 -0.134 1.00 79.06 180 PHE A O 1
ATOM 1412 N N . ARG A 1 181 ? 9.515 6.832 0.048 1.00 82.44 181 ARG A N 1
ATOM 1413 C CA . ARG A 1 181 ? 9.861 8.172 0.538 1.00 82.44 181 ARG A CA 1
ATOM 1414 C C . ARG A 1 181 ? 9.413 9.269 -0.422 1.00 82.44 181 ARG A C 1
ATOM 1416 O O . ARG A 1 181 ? 8.856 10.263 0.034 1.00 82.44 181 ARG A O 1
ATOM 1423 N N . MET A 1 182 ? 9.628 9.090 -1.727 1.00 83.06 182 MET A N 1
ATOM 1424 C CA . MET A 1 182 ? 9.172 10.049 -2.738 1.00 83.06 182 MET A CA 1
ATOM 1425 C C . MET A 1 182 ? 7.649 10.195 -2.725 1.00 83.06 182 MET A C 1
ATOM 1427 O O . MET A 1 182 ? 7.150 11.312 -2.616 1.00 83.06 182 MET A O 1
ATOM 1431 N N . LEU A 1 183 ? 6.908 9.081 -2.757 1.00 82.69 183 LEU A N 1
ATOM 1432 C CA . LEU A 1 183 ? 5.446 9.108 -2.675 1.00 82.69 183 LEU A CA 1
ATOM 1433 C C . LEU A 1 183 ? 4.968 9.830 -1.411 1.00 82.69 183 LEU A C 1
ATOM 1435 O O . LEU A 1 183 ? 4.067 10.662 -1.459 1.00 82.69 183 LEU A O 1
ATOM 1439 N N . PHE A 1 184 ? 5.589 9.531 -0.276 1.00 81.94 184 PHE A N 1
ATOM 1440 C CA . PHE A 1 184 ? 5.196 10.065 1.018 1.00 81.94 184 PHE A CA 1
ATOM 1441 C C . PHE A 1 184 ? 5.485 11.561 1.166 1.00 81.94 184 PHE A C 1
ATOM 1443 O O . PHE A 1 184 ? 4.658 12.309 1.689 1.00 81.94 184 PHE A O 1
ATOM 1450 N N . GLN A 1 185 ? 6.634 12.015 0.662 1.00 82.69 185 GLN A N 1
ATOM 1451 C CA . GLN A 1 185 ? 6.966 13.437 0.593 1.00 82.69 185 GLN A CA 1
ATOM 1452 C C . GLN A 1 185 ? 5.954 14.191 -0.271 1.00 82.69 185 GLN A C 1
ATOM 1454 O O . GLN A 1 185 ? 5.449 15.236 0.143 1.00 82.69 185 GLN A O 1
ATOM 1459 N N . GLU A 1 186 ? 5.592 13.637 -1.428 1.00 84.44 186 GLU A N 1
ATOM 1460 C CA . GLU A 1 186 ? 4.604 14.261 -2.307 1.00 84.44 186 GLU A CA 1
ATOM 1461 C C . GLU A 1 186 ? 3.187 14.234 -1.715 1.00 84.44 186 GLU A C 1
ATOM 1463 O O . GLU A 1 186 ? 2.457 15.221 -1.843 1.00 84.44 186 GLU A O 1
ATOM 1468 N N . LEU A 1 187 ? 2.806 13.173 -0.992 1.00 84.12 187 LEU A N 1
ATOM 1469 C CA . LEU A 1 187 ? 1.551 13.124 -0.232 1.00 84.12 187 LEU A CA 1
ATOM 1470 C C . LEU A 1 187 ? 1.504 14.204 0.856 1.00 84.12 187 LEU A C 1
ATOM 1472 O O . LEU A 1 187 ? 0.497 14.900 0.963 1.00 84.12 187 LEU A O 1
ATOM 1476 N N . GLY A 1 188 ? 2.582 14.381 1.627 1.00 83.69 188 GLY A N 1
ATOM 1477 C CA . GLY A 1 188 ? 2.669 15.405 2.675 1.00 83.69 188 GLY A CA 1
ATOM 1478 C C . GLY A 1 188 ? 2.510 16.821 2.121 1.00 83.69 188 GLY A C 1
ATOM 1479 O O . GLY A 1 188 ? 1.695 17.600 2.613 1.00 83.69 188 GLY A O 1
ATOM 1480 N N . ARG A 1 189 ? 3.212 17.122 1.022 1.00 83.69 189 ARG A N 1
ATOM 1481 C CA . ARG A 1 189 ? 3.138 18.424 0.339 1.00 83.69 189 ARG A CA 1
ATOM 1482 C C . ARG A 1 189 ? 1.772 18.687 -0.288 1.00 83.69 189 ARG A C 1
ATOM 1484 O O . ARG A 1 189 ? 1.221 19.776 -0.148 1.00 83.69 189 ARG A O 1
ATOM 1491 N N . SER A 1 190 ? 1.220 17.693 -0.980 1.00 83.00 190 SER A N 1
ATOM 1492 C CA . SER A 1 190 ? -0.016 17.840 -1.760 1.00 83.00 190 SER A CA 1
ATOM 1493 C C . SER A 1 190 ? -1.291 17.685 -0.924 1.00 83.00 190 SER A C 1
ATOM 1495 O O . SER A 1 190 ? -2.387 18.062 -1.367 1.00 83.00 190 SER A O 1
ATOM 1497 N N . ILE A 1 191 ? -1.166 17.107 0.275 1.00 84.44 191 ILE A N 1
ATOM 1498 C CA . ILE A 1 191 ? -2.246 16.883 1.239 1.00 84.44 191 ILE A CA 1
ATOM 1499 C C . ILE A 1 191 ? -1.760 17.262 2.657 1.00 84.44 191 ILE A C 1
ATOM 1501 O O . ILE A 1 191 ? -1.687 16.401 3.532 1.00 84.44 191 ILE A O 1
ATOM 1505 N N . PRO A 1 192 ? -1.512 18.552 2.963 1.00 82.69 192 PRO A N 1
ATOM 1506 C CA . PRO A 1 192 ? -0.907 18.966 4.241 1.00 82.69 192 PRO A CA 1
ATOM 1507 C C . PRO A 1 192 ? -1.694 18.562 5.497 1.00 82.69 192 PRO A C 1
ATOM 1509 O O . PRO A 1 192 ? -1.169 18.534 6.607 1.00 82.69 192 PRO A O 1
ATOM 1512 N N . ALA A 1 193 ? -2.988 18.261 5.351 1.00 84.44 193 ALA A N 1
ATOM 1513 C CA . ALA A 1 193 ? -3.819 17.794 6.454 1.00 84.44 193 ALA A CA 1
ATOM 1514 C C . ALA A 1 193 ? -3.428 16.395 6.966 1.00 84.44 193 ALA A C 1
ATOM 1516 O O . ALA A 1 193 ? -3.777 16.077 8.102 1.00 84.44 193 ALA A O 1
ATOM 1517 N N . ILE A 1 194 ? -2.702 15.592 6.178 1.00 82.88 194 ILE A N 1
ATOM 1518 C CA . ILE A 1 194 ? -2.235 14.255 6.569 1.00 82.88 194 ILE A CA 1
ATOM 1519 C C . ILE A 1 194 ? -1.336 14.322 7.812 1.00 82.88 194 ILE A C 1
ATOM 1521 O O . ILE A 1 194 ? -1.575 13.628 8.795 1.00 82.88 194 ILE A O 1
ATOM 1525 N N . SER A 1 195 ? -0.432 15.300 7.840 1.00 80.56 195 SER A N 1
ATOM 1526 C CA . SER A 1 195 ? 0.530 15.583 8.907 1.00 80.56 195 SER A CA 1
ATOM 1527 C C . SER A 1 195 ? -0.078 15.974 10.256 1.00 80.56 195 SER A C 1
ATOM 1529 O O . SER A 1 195 ? 0.622 16.027 11.265 1.00 80.56 195 SER A O 1
ATOM 1531 N N . ARG A 1 196 ? -1.385 16.266 10.316 1.00 80.94 196 ARG A N 1
ATOM 1532 C CA . ARG A 1 196 ? -2.064 16.684 11.558 1.00 80.94 196 ARG A CA 1
ATOM 1533 C C . ARG A 1 1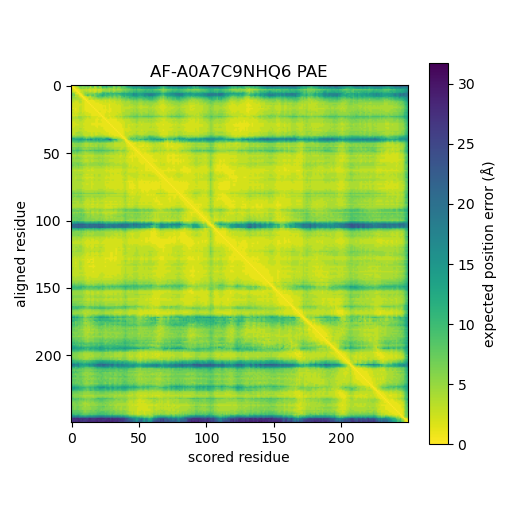96 ? -2.305 15.530 12.530 1.00 80.94 196 ARG A C 1
ATOM 1535 O O . ARG A 1 196 ? -2.780 15.762 13.643 1.00 80.94 196 ARG A O 1
ATOM 1542 N N . ARG A 1 197 ? -2.070 14.288 12.106 1.00 83.56 197 ARG A N 1
ATOM 1543 C CA . ARG A 1 197 ? -2.332 13.083 12.893 1.00 83.56 197 ARG A CA 1
ATOM 1544 C C . ARG A 1 197 ? -1.030 12.391 13.255 1.00 83.56 197 ARG A C 1
ATOM 1546 O O . ARG A 1 197 ? -0.041 12.473 12.540 1.00 83.56 197 ARG A O 1
ATOM 1553 N N . ARG A 1 198 ? -1.059 11.679 14.381 1.00 86.94 198 ARG A N 1
ATOM 1554 C CA . ARG A 1 198 ? 0.019 10.775 14.765 1.00 86.94 198 ARG A CA 1
ATOM 1555 C C . ARG A 1 198 ? -0.178 9.449 14.039 1.00 86.94 198 ARG A C 1
ATOM 1557 O O . ARG A 1 198 ? -1.222 8.823 14.206 1.00 86.94 198 ARG A O 1
ATOM 1564 N N . HIS A 1 199 ? 0.794 9.051 13.236 1.00 90.19 199 HIS A N 1
ATOM 1565 C CA . HIS A 1 199 ? 0.809 7.786 12.512 1.00 90.19 199 HIS A CA 1
ATOM 1566 C C . HIS A 1 199 ? 1.723 6.787 13.218 1.00 90.19 199 HIS A C 1
ATOM 1568 O O . HIS A 1 199 ? 2.562 7.167 14.035 1.00 90.19 199 HIS A O 1
ATOM 1574 N N . VAL A 1 200 ? 1.5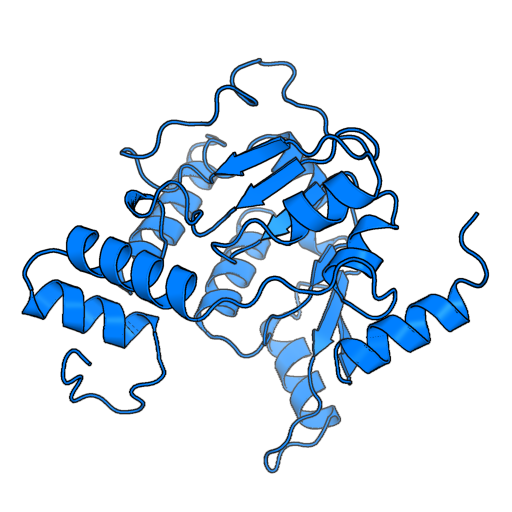68 5.508 12.899 1.00 91.06 200 VAL A N 1
ATOM 1575 C CA . VAL A 1 200 ? 2.410 4.432 13.423 1.00 91.06 200 VAL A CA 1
ATOM 1576 C C . VAL A 1 200 ? 3.021 3.683 12.252 1.00 91.06 200 VAL A C 1
ATOM 1578 O O . VAL A 1 200 ? 2.328 3.398 11.281 1.00 91.06 200 VAL A O 1
ATOM 1581 N N . SER A 1 201 ? 4.305 3.362 12.333 1.00 90.94 201 SER A N 1
ATOM 1582 C CA . SER A 1 201 ? 4.987 2.524 11.351 1.00 90.94 201 SER A CA 1
ATOM 1583 C C . SER A 1 201 ? 5.712 1.382 12.042 1.00 90.94 201 SER A C 1
ATOM 1585 O O . SER A 1 201 ? 6.366 1.594 13.061 1.00 90.94 201 SER A O 1
ATOM 1587 N N . ILE A 1 202 ? 5.604 0.181 11.486 1.00 91.75 202 ILE A N 1
ATOM 1588 C CA . ILE A 1 202 ? 6.330 -1.002 11.951 1.00 91.75 202 ILE A CA 1
ATOM 1589 C C . ILE A 1 202 ? 7.608 -1.099 11.122 1.00 91.75 202 ILE A C 1
ATOM 1591 O O . ILE A 1 202 ? 7.533 -1.191 9.897 1.00 91.75 202 ILE A O 1
ATOM 1595 N N . GLN A 1 203 ? 8.771 -1.036 11.768 1.00 89.88 203 GLN A N 1
ATOM 1596 C CA . GLN A 1 203 ? 10.080 -1.113 11.121 1.00 89.88 203 GLN A CA 1
ATOM 1597 C C . GLN A 1 203 ? 10.912 -2.223 11.759 1.00 89.88 203 GLN A C 1
ATOM 1599 O O . GLN A 1 203 ? 10.955 -2.365 12.979 1.00 89.88 203 GLN A O 1
ATOM 1604 N N . LEU A 1 204 ? 11.616 -2.993 10.931 1.00 87.38 204 LEU A N 1
ATOM 1605 C CA . LEU A 1 204 ? 12.605 -3.940 11.435 1.00 87.38 204 LEU A CA 1
ATOM 1606 C C . LEU A 1 204 ? 13.754 -3.177 12.097 1.00 87.38 204 LEU A C 1
ATOM 1608 O O . LEU A 1 204 ? 14.182 -2.133 11.596 1.00 87.38 204 LEU A O 1
ATOM 1612 N N . ALA A 1 205 ? 14.271 -3.719 13.199 1.00 84.19 205 ALA A N 1
ATOM 1613 C CA . ALA A 1 205 ? 15.477 -3.190 13.820 1.00 84.19 205 ALA A CA 1
ATOM 1614 C C . ALA A 1 205 ? 16.644 -3.199 12.809 1.00 84.19 205 ALA A C 1
ATOM 1616 O O . ALA A 1 205 ? 16.756 -4.142 12.015 1.00 84.19 205 ALA A O 1
ATOM 1617 N N . PRO A 1 206 ? 17.506 -2.166 12.807 1.00 82.19 206 PRO A N 1
ATOM 1618 C CA . PRO A 1 206 ? 18.640 -2.114 11.895 1.00 82.19 206 PRO A CA 1
ATOM 1619 C C . PRO A 1 206 ? 19.559 -3.319 12.113 1.00 82.19 206 PRO A C 1
ATOM 1621 O O . PRO A 1 206 ? 19.953 -3.630 13.234 1.00 82.19 206 PRO A O 1
ATOM 1624 N N . THR A 1 207 ? 19.896 -4.009 11.023 1.00 72.50 207 THR A N 1
ATOM 1625 C CA . THR A 1 207 ? 20.804 -5.169 11.031 1.00 72.50 207 THR A CA 1
ATOM 1626 C C . THR A 1 207 ? 22.234 -4.810 10.624 1.00 72.50 207 THR A C 1
ATOM 1628 O O . THR A 1 207 ? 23.140 -5.634 10.741 1.00 72.50 207 THR A O 1
ATOM 1631 N N . SER A 1 208 ? 22.443 -3.598 10.108 1.00 71.69 208 SER A N 1
ATOM 1632 C CA . SER A 1 208 ? 23.748 -3.029 9.770 1.00 71.69 208 SER A CA 1
ATOM 1633 C C . SER A 1 208 ? 24.253 -2.143 10.913 1.00 71.69 208 SER A C 1
ATOM 1635 O O . SER A 1 208 ? 23.573 -1.984 11.917 1.00 71.69 208 SER A O 1
ATOM 1637 N N . GLY A 1 209 ? 25.452 -1.566 10.785 1.00 75.69 209 GLY A N 1
ATOM 1638 C CA . GLY A 1 209 ? 26.125 -0.793 11.844 1.00 75.69 209 GLY A CA 1
ATOM 1639 C C . GLY A 1 209 ? 25.437 0.498 12.323 1.00 75.69 209 GLY A C 1
ATOM 1640 O O . GLY A 1 209 ? 26.108 1.317 12.941 1.00 75.69 209 GLY A O 1
ATOM 1641 N N . TYR A 1 210 ? 24.149 0.692 12.035 1.00 83.38 210 TYR A N 1
ATOM 1642 C CA . TYR A 1 210 ? 23.317 1.749 12.600 1.00 83.38 210 TYR A CA 1
ATOM 1643 C C . TYR A 1 210 ? 22.637 1.271 13.882 1.00 83.38 210 TYR A C 1
ATOM 1645 O O . TYR A 1 210 ? 22.133 0.150 13.955 1.00 83.38 210 TYR A O 1
ATOM 1653 N N . THR A 1 211 ? 22.576 2.139 14.886 1.00 89.19 211 THR A N 1
ATOM 1654 C CA . THR A 1 211 ? 21.745 1.922 16.073 1.00 89.19 211 THR A CA 1
ATOM 1655 C C . THR A 1 211 ? 20.283 2.278 15.788 1.00 89.19 211 THR A C 1
ATOM 1657 O O . THR A 1 211 ? 19.969 2.944 14.799 1.00 89.19 211 THR A O 1
ATOM 1660 N N . ILE A 1 212 ? 19.361 1.857 16.662 1.00 87.94 212 ILE A N 1
ATOM 1661 C CA . ILE A 1 212 ? 17.958 2.304 16.596 1.00 87.94 212 ILE A CA 1
ATOM 1662 C C . ILE A 1 212 ? 17.876 3.836 16.669 1.00 87.94 212 ILE A C 1
ATOM 1664 O O . ILE A 1 212 ? 17.128 4.432 15.903 1.00 87.94 212 ILE A O 1
ATOM 1668 N N . GLU A 1 213 ? 18.687 4.473 17.516 1.00 89.06 213 GLU A N 1
ATOM 1669 C CA . GLU A 1 213 ? 18.721 5.932 17.666 1.00 89.06 213 GLU A CA 1
ATOM 1670 C C . GLU A 1 213 ? 19.167 6.636 16.374 1.00 89.06 213 GLU A C 1
ATOM 1672 O O . GLU A 1 213 ? 18.534 7.605 15.952 1.00 89.06 213 GLU A O 1
ATOM 1677 N N . ASP A 1 214 ? 20.187 6.110 15.684 1.00 89.25 214 ASP A N 1
ATOM 1678 C CA . ASP A 1 214 ? 20.612 6.641 14.379 1.00 89.25 214 ASP A CA 1
ATOM 1679 C C . ASP A 1 214 ? 19.472 6.576 13.354 1.00 89.25 214 ASP A C 1
ATOM 1681 O O . ASP A 1 214 ? 19.223 7.525 12.603 1.00 89.25 214 ASP A O 1
ATOM 1685 N N . MET A 1 215 ? 18.756 5.450 13.336 1.00 87.25 215 MET A N 1
ATOM 1686 C CA . MET A 1 215 ? 17.638 5.237 12.424 1.00 87.25 215 MET A CA 1
ATOM 1687 C C . MET A 1 215 ? 16.443 6.125 12.763 1.00 87.25 215 MET A C 1
ATOM 1689 O O . MET A 1 215 ? 15.828 6.685 11.857 1.00 87.25 215 MET A O 1
ATOM 1693 N N . GLU A 1 216 ? 16.125 6.308 14.042 1.00 87.75 216 GLU A N 1
ATOM 1694 C CA . GLU A 1 216 ? 15.103 7.257 14.485 1.00 87.75 216 GLU A CA 1
ATOM 1695 C C . GLU A 1 216 ? 15.464 8.687 14.092 1.00 87.75 216 GLU A C 1
ATOM 1697 O O . GLU A 1 216 ? 14.611 9.405 13.572 1.00 87.75 216 GLU A O 1
ATOM 1702 N N . GLY A 1 217 ? 16.727 9.092 14.256 1.00 87.00 217 GLY A N 1
ATOM 1703 C CA . GLY A 1 217 ? 17.219 10.390 13.801 1.00 87.00 217 GLY A CA 1
ATOM 1704 C C . GLY A 1 217 ? 17.015 10.592 12.298 1.00 87.00 217 GLY A C 1
ATOM 1705 O O . GLY A 1 217 ? 16.498 11.626 11.868 1.00 87.00 217 GLY A O 1
ATOM 1706 N N . LEU A 1 218 ? 17.346 9.579 11.493 1.00 86.25 218 LEU A N 1
ATOM 1707 C CA . LEU A 1 218 ? 17.172 9.615 10.042 1.00 86.25 218 LEU A CA 1
ATOM 1708 C C . LEU A 1 218 ? 15.693 9.698 9.631 1.00 86.25 218 LEU A C 1
ATOM 1710 O O . LEU A 1 218 ? 15.330 10.480 8.749 1.00 86.25 218 LEU A O 1
ATOM 1714 N N . LEU A 1 219 ? 14.830 8.906 10.269 1.00 85.94 219 LEU A N 1
ATOM 1715 C CA . LEU A 1 219 ? 13.393 8.908 10.000 1.00 85.94 219 LEU A CA 1
ATOM 1716 C C . LEU A 1 219 ? 12.747 10.229 10.424 1.00 85.94 219 LEU A C 1
ATOM 1718 O O . LEU A 1 219 ? 11.988 10.806 9.647 1.00 85.94 219 LEU A O 1
ATOM 1722 N N . ASN A 1 220 ? 13.104 10.753 11.597 1.00 85.31 220 ASN A N 1
ATOM 1723 C CA . ASN A 1 220 ? 12.654 12.065 12.058 1.00 85.31 220 ASN A CA 1
ATOM 1724 C C . ASN A 1 220 ? 13.102 13.180 11.110 1.00 85.31 220 ASN A C 1
ATOM 1726 O O . ASN A 1 220 ? 12.355 14.127 10.895 1.00 85.31 220 ASN A O 1
ATOM 1730 N N . TRP A 1 221 ? 14.286 13.064 10.502 1.00 85.44 221 TRP A N 1
ATOM 1731 C CA . TRP A 1 221 ? 14.744 14.015 9.494 1.00 85.44 221 TRP A CA 1
ATOM 1732 C C . TRP A 1 221 ? 13.916 13.945 8.205 1.00 85.44 221 TRP A C 1
ATOM 1734 O O . TRP A 1 221 ? 13.428 14.965 7.722 1.00 85.44 221 TRP A O 1
ATOM 1744 N N . TYR A 1 222 ? 13.731 12.749 7.636 1.00 82.69 222 TYR A N 1
ATOM 1745 C CA . TYR A 1 222 ? 13.003 12.594 6.371 1.00 82.69 222 TYR A CA 1
ATOM 1746 C C . TYR A 1 222 ? 11.511 12.886 6.479 1.00 82.69 222 TYR A C 1
ATOM 1748 O O . TYR A 1 222 ? 10.908 13.334 5.502 1.00 82.69 222 TYR A O 1
ATOM 1756 N N . TYR A 1 223 ? 10.933 12.630 7.647 1.00 82.62 223 TYR A N 1
ATOM 1757 C CA . TYR A 1 223 ? 9.502 12.708 7.892 1.00 82.62 223 TYR A CA 1
ATOM 1758 C C . TYR A 1 223 ? 9.171 13.726 8.982 1.00 82.62 223 TYR A C 1
ATOM 1760 O O . TYR A 1 223 ? 8.163 13.568 9.651 1.00 82.62 223 TYR A O 1
ATOM 1768 N N . ALA A 1 224 ? 9.975 14.783 9.150 1.00 78.75 224 ALA A N 1
ATOM 1769 C CA . ALA A 1 224 ? 9.787 15.797 10.197 1.00 78.75 224 ALA A CA 1
ATOM 1770 C C . ALA A 1 224 ? 8.379 16.421 10.200 1.00 78.75 224 ALA A C 1
ATOM 1772 O O . ALA A 1 224 ? 7.818 16.736 11.249 1.00 78.75 224 ALA A O 1
ATOM 1773 N N . GLU A 1 225 ? 7.792 16.580 9.011 1.00 77.06 225 GLU A N 1
ATOM 1774 C CA . GLU A 1 225 ? 6.432 17.098 8.844 1.00 77.06 225 GLU A CA 1
ATOM 1775 C C . GLU A 1 225 ? 5.354 16.088 9.247 1.00 77.06 225 GLU A C 1
ATOM 1777 O O . GLU A 1 225 ? 4.201 16.459 9.430 1.00 77.06 225 GLU A O 1
ATOM 1782 N N . TRP A 1 226 ? 5.697 14.812 9.387 1.00 80.56 226 TRP A N 1
ATOM 1783 C CA . TRP A 1 226 ? 4.783 13.748 9.760 1.00 80.56 226 TRP A CA 1
ATOM 1784 C C . TRP A 1 226 ? 5.038 13.316 11.198 1.00 80.56 226 TRP A C 1
ATOM 1786 O O . TRP A 1 226 ? 6.155 13.028 11.613 1.00 80.56 226 TRP A O 1
ATOM 1796 N N . GLN A 1 227 ? 3.974 13.196 11.980 1.00 83.12 227 GLN A N 1
ATOM 1797 C CA . GLN A 1 227 ? 4.084 12.710 13.352 1.00 83.12 227 GLN A CA 1
ATOM 1798 C C . GLN A 1 227 ? 4.080 11.173 13.365 1.00 83.12 227 GLN A C 1
ATOM 1800 O O . GLN A 1 227 ? 3.081 10.563 13.740 1.00 83.12 227 GLN A O 1
ATOM 1805 N N . ILE A 1 228 ? 5.161 10.525 12.917 1.00 87.81 228 ILE A N 1
ATOM 1806 C CA . ILE A 1 228 ? 5.259 9.054 12.867 1.00 8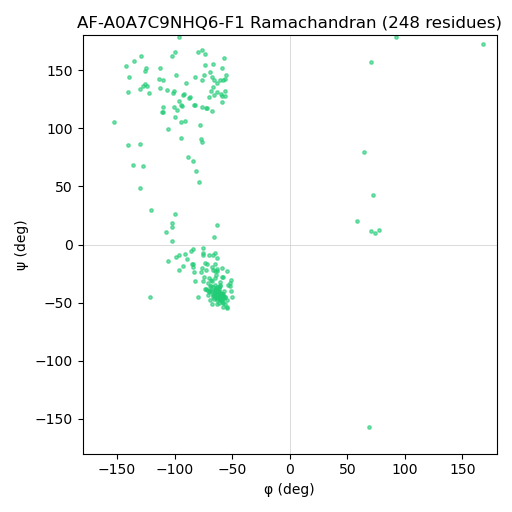7.81 228 ILE A CA 1
ATOM 1807 C C . ILE A 1 228 ? 5.892 8.519 14.151 1.00 87.81 228 ILE A C 1
ATOM 1809 O O . ILE A 1 228 ? 6.966 8.940 14.559 1.00 87.81 228 ILE A O 1
ATOM 1813 N N . SER A 1 229 ? 5.239 7.554 14.789 1.00 89.62 229 SER A N 1
ATOM 1814 C CA . SER A 1 229 ? 5.835 6.730 15.841 1.00 89.62 229 SER A CA 1
ATOM 1815 C C . SER A 1 229 ? 6.244 5.383 15.279 1.00 89.62 229 SER A C 1
ATOM 1817 O O . SER A 1 229 ? 5.460 4.741 14.581 1.00 89.62 229 SER A O 1
ATOM 1819 N N . VAL A 1 230 ? 7.466 4.964 15.579 1.00 90.81 230 VAL A N 1
ATOM 1820 C CA . VAL A 1 230 ? 8.030 3.732 15.038 1.00 90.81 230 VAL A CA 1
ATOM 1821 C C . VAL A 1 230 ? 7.958 2.634 16.091 1.00 90.81 230 VAL A C 1
ATOM 1823 O O . VAL A 1 230 ? 8.347 2.835 17.238 1.00 90.81 230 VAL A O 1
ATOM 1826 N N . TYR A 1 231 ? 7.432 1.479 15.697 1.00 91.94 231 TYR A N 1
ATOM 1827 C CA . TYR A 1 231 ? 7.602 0.231 16.426 1.00 91.94 231 TYR A CA 1
ATOM 1828 C C . TYR A 1 231 ? 8.785 -0.519 15.817 1.00 91.94 231 TYR A C 1
ATOM 1830 O O . TYR A 1 231 ? 8.753 -0.838 14.627 1.00 91.94 231 TYR A O 1
ATOM 1838 N N . TRP A 1 232 ? 9.810 -0.789 16.624 1.00 91.06 232 TRP A N 1
ATOM 1839 C CA . TRP A 1 232 ? 11.003 -1.520 16.206 1.00 91.06 232 TRP A CA 1
ATOM 1840 C C . TRP A 1 232 ? 10.853 -3.004 16.532 1.00 91.06 232 TRP A C 1
ATOM 1842 O O . TRP A 1 232 ? 10.962 -3.391 17.692 1.00 91.06 232 TRP A O 1
ATOM 1852 N N . GLY A 1 233 ? 10.605 -3.825 15.516 1.00 90.00 233 GLY A N 1
ATOM 1853 C CA . GLY A 1 233 ? 10.414 -5.264 15.684 1.00 90.00 233 GLY A CA 1
ATOM 1854 C C . GLY A 1 233 ? 9.858 -5.944 14.439 1.00 90.00 233 GLY A C 1
ATOM 1855 O O . GLY A 1 233 ? 9.498 -5.292 13.453 1.00 90.00 233 GLY A O 1
ATOM 1856 N N . GLY A 1 234 ? 9.809 -7.274 14.477 1.00 89.19 234 GLY A N 1
ATOM 1857 C CA . GLY A 1 234 ? 9.173 -8.073 13.431 1.00 89.19 234 GLY A CA 1
ATOM 1858 C C . GLY A 1 234 ? 7.660 -7.854 13.389 1.00 89.19 234 GLY A C 1
ATOM 1859 O O . GLY A 1 234 ? 7.040 -7.519 14.400 1.00 89.19 234 GLY A O 1
ATOM 1860 N N . ILE A 1 235 ? 7.039 -8.086 12.228 1.00 87.38 235 ILE A N 1
ATOM 1861 C CA . ILE A 1 235 ? 5.577 -7.991 12.127 1.00 87.38 235 ILE A CA 1
ATOM 1862 C C . ILE A 1 235 ? 4.883 -9.008 13.042 1.00 87.38 235 ILE A C 1
ATOM 1864 O O . ILE A 1 235 ? 3.915 -8.658 13.706 1.00 87.38 235 ILE A O 1
ATOM 1868 N N . ASP A 1 236 ? 5.431 -10.217 13.165 1.00 87.94 236 ASP A N 1
ATOM 1869 C CA . ASP A 1 236 ? 4.883 -11.259 14.038 1.00 87.94 236 ASP A CA 1
ATOM 1870 C C . ASP A 1 236 ? 4.932 -10.849 15.522 1.00 87.94 236 ASP A C 1
ATOM 1872 O O . ASP A 1 236 ? 3.985 -11.091 16.275 1.00 87.94 236 ASP A O 1
ATOM 1876 N N . GLU A 1 237 ? 6.017 -10.186 15.940 1.00 90.31 237 GLU A N 1
ATOM 1877 C CA . GLU A 1 237 ? 6.187 -9.659 17.301 1.00 90.31 237 GLU A CA 1
ATOM 1878 C C . GLU A 1 237 ? 5.177 -8.548 17.580 1.00 90.31 237 GLU A C 1
ATOM 1880 O O . GLU A 1 237 ? 4.469 -8.600 18.587 1.00 90.31 237 GLU A O 1
ATOM 1885 N N . PHE A 1 238 ? 5.035 -7.607 16.641 1.00 90.75 238 PHE A N 1
ATOM 1886 C CA . PHE A 1 238 ? 4.027 -6.557 16.717 1.00 90.75 238 PHE A CA 1
ATOM 1887 C C . PHE A 1 238 ? 2.614 -7.140 16.820 1.00 90.75 238 PHE A C 1
ATOM 1889 O O . PHE A 1 238 ? 1.829 -6.714 17.666 1.00 90.75 238 PHE A O 1
ATOM 1896 N N . CYS A 1 239 ? 2.280 -8.119 15.975 1.00 89.19 239 CYS A N 1
ATOM 1897 C CA . CYS A 1 239 ? 0.965 -8.750 15.956 1.00 89.19 239 CYS A CA 1
ATOM 1898 C C . CYS A 1 239 ? 0.641 -9.406 17.302 1.00 89.19 239 CYS A C 1
ATOM 1900 O O . CYS A 1 239 ? -0.455 -9.218 17.838 1.00 89.19 239 CYS A O 1
ATOM 1902 N N . LYS A 1 240 ? 1.609 -10.131 17.870 1.00 89.25 240 LYS A N 1
ATOM 1903 C CA . LYS A 1 240 ? 1.480 -10.762 19.182 1.00 89.25 240 LYS A CA 1
ATOM 1904 C C . LYS A 1 240 ? 1.293 -9.724 20.291 1.00 89.25 240 LYS A C 1
ATOM 1906 O O . LYS A 1 240 ? 0.331 -9.812 21.052 1.00 89.25 240 LYS A O 1
ATOM 1911 N N . GLU A 1 241 ? 2.166 -8.722 20.353 1.00 91.31 241 GLU A N 1
ATOM 1912 C CA . GLU A 1 241 ? 2.128 -7.675 21.377 1.00 91.31 241 GLU A CA 1
ATOM 1913 C C . GLU A 1 241 ? 0.837 -6.851 21.304 1.00 91.31 241 GLU A C 1
ATOM 1915 O O . GLU A 1 241 ? 0.232 -6.534 22.332 1.00 91.31 241 GLU A O 1
ATOM 1920 N N . LEU A 1 242 ? 0.373 -6.527 20.094 1.00 89.31 242 LEU A N 1
ATOM 1921 C CA . LEU A 1 242 ? -0.868 -5.787 19.905 1.00 89.31 242 LEU A CA 1
ATOM 1922 C C . LEU A 1 242 ? -2.065 -6.577 20.440 1.00 89.31 242 LEU A C 1
ATOM 1924 O O . LEU A 1 242 ? -2.897 -6.003 21.141 1.00 89.31 242 LEU A O 1
ATOM 1928 N N . ARG A 1 243 ? -2.138 -7.887 20.170 1.00 85.94 243 ARG A N 1
ATOM 1929 C CA . ARG A 1 243 ? -3.199 -8.749 20.718 1.00 85.94 243 ARG A CA 1
ATOM 1930 C C . ARG A 1 243 ? -3.144 -8.827 22.240 1.00 85.94 243 ARG A C 1
ATOM 1932 O O . ARG A 1 243 ? -4.178 -8.683 22.885 1.00 85.94 243 ARG A O 1
ATOM 1939 N N . GLU A 1 244 ? -1.958 -8.999 22.818 1.00 87.62 244 GLU A N 1
ATOM 1940 C CA . GLU A 1 244 ? -1.781 -9.033 24.276 1.00 87.62 244 GLU A CA 1
ATOM 1941 C C . GLU A 1 244 ? -2.258 -7.731 24.939 1.00 87.62 244 GLU A C 1
ATOM 1943 O O . GLU A 1 244 ? -2.963 -7.771 25.947 1.00 87.62 244 GLU A O 1
ATOM 1948 N N . ARG A 1 245 ? -1.938 -6.574 24.345 1.00 87.81 245 ARG A N 1
ATOM 1949 C CA . ARG A 1 245 ? -2.358 -5.256 24.853 1.00 87.81 245 ARG A CA 1
ATOM 1950 C C . ARG A 1 245 ? -3.847 -4.976 24.676 1.00 87.81 245 ARG A C 1
ATOM 1952 O O . ARG A 1 245 ? -4.428 -4.270 25.495 1.00 87.81 245 ARG A O 1
ATOM 1959 N N . MET A 1 246 ? -4.448 -5.490 23.607 1.00 81.62 246 MET A N 1
ATOM 1960 C CA . MET A 1 246 ? -5.871 -5.317 23.307 1.00 81.62 246 MET A CA 1
ATOM 1961 C C . MET A 1 246 ? -6.775 -6.212 24.170 1.00 81.62 246 MET A C 1
ATOM 1963 O O . MET A 1 246 ? -7.960 -5.914 24.312 1.00 81.62 246 MET A O 1
ATOM 1967 N N . GLY A 1 247 ? -6.238 -7.289 24.756 1.00 71.94 247 GLY A N 1
ATOM 1968 C CA . GLY A 1 247 ? -7.031 -8.297 25.460 1.00 71.94 247 GLY A CA 1
ATOM 1969 C C . GLY A 1 247 ? -7.913 -9.114 24.505 1.00 71.94 247 GLY A C 1
ATOM 1970 O O . GLY A 1 247 ? -7.631 -9.222 23.311 1.00 71.94 247 GLY A O 1
ATOM 1971 N N . ALA A 1 248 ? -8.995 -9.711 25.019 1.00 57.41 248 ALA A N 1
ATOM 1972 C CA . ALA A 1 248 ? -10.012 -10.310 24.155 1.00 57.41 248 ALA A CA 1
ATOM 1973 C C . ALA A 1 248 ? -10.718 -9.183 23.389 1.00 57.41 248 ALA A C 1
ATOM 1975 O O . ALA A 1 248 ? -11.354 -8.331 24.009 1.00 57.41 248 ALA A O 1
ATOM 1976 N N . MET A 1 249 ? -10.567 -9.155 22.062 1.00 54.31 249 MET A N 1
ATOM 1977 C CA . MET A 1 249 ? -11.286 -8.189 21.233 1.00 54.31 249 MET A CA 1
ATOM 1978 C C . MET A 1 249 ? -12.798 -8.331 21.485 1.00 54.31 249 MET A C 1
ATOM 1980 O O . MET A 1 249 ? -13.271 -9.470 21.518 1.00 54.31 249 MET A O 1
ATOM 1984 N N . PRO A 1 250 ? -13.525 -7.223 21.719 1.00 42.59 250 PRO A N 1
ATOM 1985 C CA . PRO A 1 250 ? -14.964 -7.261 21.963 1.00 42.59 250 PRO A CA 1
ATOM 1986 C C . PRO A 1 250 ? -15.758 -7.742 20.746 1.00 42.59 250 PRO A C 1
ATOM 1988 O O . PRO A 1 250 ? -15.299 -7.513 19.601 1.00 42.59 250 PRO A O 1
#